Protein AF-A0A1F6BX04-F1 (afdb_monomer)

Foldseek 3Di:
DVVVVVVVVCVVCVVVVVVPDDDDPDDPPPPQVPQPQQPDDPDPLSVVLSVLVVVLVVLVVVLVVQLVVLVCQLVPDPDPVSVVVSVVSNVVSVVSVCVSVVVLVVLCVVPVCVNSVVVVPVPPPPCPPPPVPLCVVVAEAFDKDFLVNQLVVCPPPPNDDDDSVVSSVSCPVSNQVSHVVRPFDGKDKDFAPVSDDPNDGRIMIGGHD

Structure (mmCIF, N/CA/C/O backbone):
data_AF-A0A1F6BX04-F1
#
_entry.id   AF-A0A1F6BX04-F1
#
loop_
_atom_site.group_PDB
_atom_site.id
_atom_site.type_symbol
_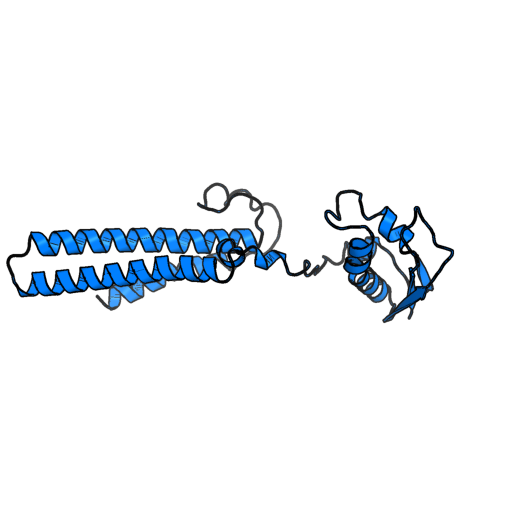atom_site.label_atom_id
_atom_site.label_alt_id
_atom_site.label_comp_id
_atom_site.label_asym_id
_atom_site.label_entity_id
_atom_site.label_seq_id
_atom_site.pdbx_PDB_ins_code
_atom_site.Cartn_x
_atom_site.Cartn_y
_atom_site.Cartn_z
_atom_site.occupancy
_atom_site.B_iso_or_equiv
_atom_site.auth_seq_id
_atom_site.auth_comp_id
_atom_site.auth_asym_id
_atom_site.auth_atom_id
_atom_site.pdbx_PDB_model_num
ATOM 1 N N . MET A 1 1 ? -12.965 16.821 22.901 1.00 54.06 1 MET A N 1
ATOM 2 C CA . MET A 1 1 ? -12.635 15.658 22.038 1.00 54.06 1 MET A CA 1
ATOM 3 C C . MET A 1 1 ? -12.008 16.062 20.701 1.00 54.06 1 MET A C 1
ATOM 5 O O . MET A 1 1 ? -10.900 15.622 20.439 1.00 54.06 1 MET A O 1
ATOM 9 N N . LYS A 1 2 ? -12.611 16.964 19.908 1.00 47.72 2 LYS A N 1
ATOM 10 C CA . LYS A 1 2 ? -12.071 17.416 18.600 1.00 47.72 2 LYS A CA 1
ATOM 11 C C . LYS A 1 2 ? -10.638 17.997 18.643 1.00 47.72 2 LYS A C 1
ATOM 13 O O . LYS A 1 2 ? -9.845 17.726 17.751 1.00 47.72 2 LYS A O 1
ATOM 18 N N . ARG A 1 3 ? -10.282 18.730 19.711 1.00 56.94 3 ARG A N 1
ATOM 19 C CA . ARG A 1 3 ? -8.934 19.314 19.914 1.00 56.94 3 ARG A CA 1
ATOM 20 C C . ARG A 1 3 ? -7.832 18.275 20.181 1.00 56.94 3 ARG A C 1
ATOM 22 O O . ARG A 1 3 ? -6.720 18.452 19.710 1.00 56.94 3 ARG A O 1
ATOM 29 N N . TYR A 1 4 ? -8.146 17.180 20.876 1.00 64.62 4 TYR A N 1
ATOM 30 C CA . TYR A 1 4 ? -7.177 16.109 21.152 1.00 64.62 4 TYR A CA 1
ATOM 31 C C . TYR A 1 4 ? -6.977 15.181 19.950 1.00 64.62 4 TYR A C 1
ATOM 33 O O . TYR A 1 4 ? -5.897 14.633 19.784 1.00 64.62 4 TYR A O 1
ATOM 41 N N . ILE A 1 5 ? -7.991 15.048 19.087 1.00 69.12 5 ILE A N 1
ATOM 42 C CA . ILE A 1 5 ? -7.879 14.303 17.824 1.00 69.12 5 ILE A CA 1
ATOM 43 C C . ILE A 1 5 ? -6.932 15.031 16.865 1.00 69.12 5 ILE A C 1
ATOM 45 O O . ILE A 1 5 ? -6.047 14.398 16.308 1.00 69.12 5 ILE A O 1
ATOM 49 N N . LEU A 1 6 ? -7.049 16.359 16.735 1.00 64.69 6 LEU A N 1
ATOM 50 C CA . LEU A 1 6 ? -6.109 17.150 15.930 1.00 64.69 6 LEU A CA 1
ATOM 51 C C . LEU A 1 6 ? -4.673 17.066 16.469 1.00 64.69 6 LEU A C 1
ATOM 53 O O . LEU A 1 6 ? -3.749 16.888 15.686 1.00 64.69 6 LEU A O 1
ATOM 57 N N . LEU A 1 7 ? -4.482 17.114 17.791 1.00 73.38 7 LEU A N 1
ATOM 58 C CA . LEU A 1 7 ? -3.154 16.962 18.400 1.00 73.38 7 LEU A CA 1
ATOM 59 C C . LEU A 1 7 ? -2.568 15.553 18.222 1.00 73.38 7 LEU A C 1
ATOM 61 O O . LEU A 1 7 ? -1.385 15.429 17.924 1.00 73.38 7 LEU A O 1
ATOM 65 N N . ALA A 1 8 ? -3.381 14.501 18.348 1.00 73.56 8 ALA A N 1
ATOM 66 C CA . ALA A 1 8 ? -2.939 13.127 18.113 1.00 73.56 8 ALA A CA 1
ATOM 67 C C . ALA A 1 8 ? -2.562 12.887 16.643 1.00 73.56 8 ALA A C 1
ATOM 69 O O . ALA A 1 8 ? -1.577 12.211 16.367 1.00 73.56 8 ALA A O 1
ATOM 70 N N . VAL A 1 9 ? -3.303 13.485 15.705 1.00 74.25 9 VAL A N 1
ATOM 71 C CA . VAL A 1 9 ? -3.003 13.421 14.268 1.00 74.25 9 VAL A CA 1
ATOM 72 C C . VAL A 1 9 ? -1.714 14.183 13.946 1.00 74.25 9 VAL A C 1
ATOM 74 O O . VAL A 1 9 ? -0.865 13.652 13.244 1.00 74.25 9 VAL A O 1
ATOM 77 N N . VAL A 1 10 ? -1.497 15.371 14.520 1.00 74.62 10 VAL A N 1
ATOM 78 C CA . VAL A 1 10 ? -0.252 16.141 14.328 1.00 74.62 10 VAL A CA 1
ATOM 79 C C . VAL A 1 10 ? 0.967 15.411 14.903 1.00 74.62 10 VAL A C 1
ATOM 81 O O . VAL A 1 10 ? 2.006 15.364 14.252 1.00 74.62 10 VAL A O 1
ATOM 84 N N . ILE A 1 11 ? 0.841 14.781 16.075 1.00 78.88 11 ILE A N 1
ATOM 85 C CA . ILE A 1 11 ? 1.915 13.977 16.684 1.00 78.88 11 ILE A CA 1
ATOM 86 C C . ILE A 1 11 ? 2.222 12.719 15.858 1.00 78.88 11 ILE A C 1
ATOM 88 O O . ILE A 1 11 ? 3.384 12.343 15.744 1.00 78.88 11 ILE A O 1
ATOM 92 N N . LEU A 1 12 ? 1.209 12.101 15.243 1.00 71.31 12 LEU A N 1
ATOM 93 C CA . LEU A 1 12 ? 1.375 10.924 14.384 1.00 71.31 12 LEU A CA 1
ATOM 94 C C . LEU A 1 12 ? 1.983 11.267 13.008 1.00 71.31 12 LEU A C 1
ATOM 96 O O . LEU A 1 12 ? 2.662 10.434 12.418 1.00 71.31 12 LEU A O 1
ATOM 100 N N . ILE A 1 13 ? 1.775 12.492 12.510 1.00 73.25 13 ILE A N 1
ATOM 101 C CA . ILE A 1 13 ? 2.340 12.980 11.236 1.00 73.25 13 ILE A CA 1
ATOM 102 C C . ILE A 1 13 ? 3.763 13.538 11.419 1.00 73.25 13 ILE A C 1
ATOM 104 O O . ILE A 1 13 ? 4.572 13.484 10.496 1.00 73.25 13 ILE A O 1
ATOM 108 N N . CYS A 1 14 ? 4.102 14.029 12.615 1.00 61.81 14 CYS A N 1
ATOM 109 C CA . CYS A 1 14 ? 5.416 14.593 12.937 1.00 61.81 14 CYS A CA 1
ATOM 110 C C . CYS A 1 14 ? 6.622 13.685 12.585 1.00 61.81 14 CYS A C 1
ATOM 112 O O . CYS A 1 14 ? 7.563 14.188 11.969 1.00 61.81 14 CYS A O 1
ATOM 114 N N . PRO A 1 15 ? 6.623 12.364 12.872 1.00 68.50 15 PRO A N 1
ATOM 115 C CA . PRO A 1 15 ? 7.757 11.511 12.509 1.00 68.50 15 PRO A CA 1
ATOM 116 C C . PRO A 1 15 ? 7.942 11.351 10.992 1.00 68.50 15 PRO A C 1
ATOM 118 O O . PRO A 1 15 ? 9.064 11.135 10.545 1.00 68.50 15 PRO A O 1
ATOM 121 N N . VAL A 1 16 ? 6.888 11.516 10.183 1.00 65.69 16 VAL A N 1
ATOM 122 C CA . VAL A 1 16 ? 6.971 11.377 8.716 1.00 65.69 16 VAL A CA 1
ATOM 123 C C . VAL A 1 16 ? 7.787 12.512 8.092 1.00 65.69 16 VAL A C 1
ATOM 125 O O . VAL A 1 16 ? 8.533 12.290 7.146 1.00 65.69 16 VAL A O 1
ATOM 128 N N . VAL A 1 17 ? 7.690 13.724 8.644 1.00 59.53 17 VAL A N 1
ATOM 129 C CA . VAL A 1 17 ? 8.416 14.898 8.129 1.00 59.53 17 VAL A CA 1
ATOM 130 C C . VAL A 1 17 ? 9.898 14.848 8.510 1.00 59.53 17 VAL A C 1
ATOM 132 O O . VAL A 1 17 ? 10.749 15.289 7.745 1.00 59.53 17 VAL A O 1
ATOM 135 N N . VAL A 1 18 ? 10.215 14.278 9.677 1.00 62.47 18 VAL A N 1
ATOM 136 C CA . VAL A 1 18 ? 11.596 14.158 10.173 1.00 62.47 18 VAL A CA 1
ATOM 137 C C . VAL A 1 18 ? 12.384 13.087 9.410 1.00 62.47 18 VAL A C 1
ATOM 139 O O . VAL A 1 18 ? 13.572 13.269 9.170 1.00 62.47 18 VAL A O 1
ATOM 142 N N . LEU A 1 19 ? 11.732 12.003 8.978 1.00 55.22 19 LEU A N 1
ATOM 143 C CA . LEU A 1 19 ? 12.379 10.907 8.242 1.00 55.22 19 LEU A CA 1
ATOM 144 C C . LEU A 1 19 ? 12.582 11.192 6.740 1.00 55.22 19 LEU A C 1
ATOM 146 O O . LEU A 1 19 ? 13.229 10.403 6.060 1.00 55.22 19 LEU A O 1
ATOM 150 N N . ALA A 1 20 ? 12.063 12.308 6.214 1.00 48.25 20 ALA A N 1
ATOM 151 C CA . ALA A 1 20 ? 12.168 12.667 4.796 1.00 48.25 20 ALA A CA 1
ATOM 152 C C . ALA A 1 20 ? 13.503 13.337 4.403 1.00 48.25 20 ALA A C 1
ATOM 154 O O . ALA A 1 20 ? 13.652 13.766 3.261 1.00 48.25 20 ALA A O 1
ATOM 155 N N . GLN A 1 21 ? 14.472 13.441 5.319 1.00 47.62 21 GLN A N 1
ATOM 156 C CA . GLN A 1 21 ? 15.811 13.952 5.017 1.00 47.62 21 GLN A CA 1
ATOM 157 C C . GLN A 1 21 ? 16.843 12.832 5.146 1.00 47.62 21 GLN A C 1
ATOM 159 O O . GLN A 1 21 ? 17.342 12.557 6.234 1.00 47.62 21 GLN A O 1
ATOM 164 N N . ALA A 1 22 ? 17.163 12.196 4.021 1.00 46.88 22 ALA A N 1
ATOM 165 C CA . ALA A 1 22 ? 18.321 11.324 3.890 1.00 46.88 22 ALA A CA 1
ATOM 166 C C . ALA A 1 22 ? 19.132 11.785 2.674 1.00 46.88 22 ALA A C 1
ATOM 168 O O . ALA A 1 22 ? 18.766 11.511 1.533 1.00 46.88 22 ALA A O 1
ATOM 169 N N . ASN A 1 23 ? 20.215 12.511 2.955 1.00 50.00 23 ASN A N 1
ATOM 170 C CA . ASN A 1 23 ? 21.309 12.751 2.024 1.00 50.00 23 ASN A CA 1
ATOM 171 C C . ASN A 1 23 ? 22.447 11.805 2.430 1.00 50.00 23 ASN A C 1
ATOM 173 O O . ASN A 1 23 ? 22.756 11.695 3.615 1.00 50.00 23 ASN A O 1
ATOM 177 N N . ASP A 1 24 ? 23.051 11.183 1.427 1.00 40.59 24 ASP A N 1
ATOM 178 C CA . ASP A 1 24 ? 24.251 10.347 1.447 1.00 40.59 24 ASP A CA 1
ATOM 179 C C . ASP A 1 24 ? 24.194 8.935 2.051 1.00 40.59 24 ASP A C 1
ATOM 181 O O . ASP A 1 24 ? 24.194 8.680 3.257 1.00 40.59 24 ASP A O 1
ATOM 185 N N . SER A 1 25 ? 24.289 7.994 1.111 1.00 53.56 25 SER A N 1
ATOM 186 C CA . SER A 1 25 ? 24.689 6.603 1.254 1.00 53.56 25 SER A CA 1
ATOM 187 C C . SER A 1 25 ? 26.101 6.477 1.827 1.00 53.56 25 SER A C 1
ATOM 189 O O . SER A 1 25 ? 27.034 6.183 1.098 1.00 53.56 25 SER A O 1
ATOM 191 N N . THR A 1 26 ? 26.294 6.609 3.136 1.00 42.97 26 THR A N 1
ATOM 192 C CA . THR A 1 26 ? 27.371 5.868 3.813 1.00 42.97 26 THR A CA 1
ATOM 193 C C . THR A 1 26 ? 26.958 5.524 5.244 1.00 42.97 26 THR A C 1
ATOM 195 O O . THR A 1 26 ? 26.820 6.369 6.120 1.00 42.97 26 THR A O 1
ATOM 198 N N . THR A 1 27 ? 26.787 4.226 5.504 1.00 45.34 27 THR A N 1
ATOM 199 C CA . THR A 1 27 ? 26.740 3.626 6.852 1.00 45.34 27 THR A CA 1
ATOM 200 C C . THR A 1 27 ? 25.592 4.049 7.786 1.00 45.34 27 THR A C 1
ATOM 202 O O . THR A 1 27 ? 25.807 4.392 8.943 1.00 45.34 27 THR A O 1
ATOM 205 N N . VAL A 1 28 ? 24.338 3.885 7.354 1.00 46.66 28 VAL A N 1
ATOM 206 C CA . VAL A 1 28 ? 23.165 3.897 8.258 1.00 46.66 28 VAL A CA 1
ATOM 207 C C . VAL A 1 28 ? 22.765 2.457 8.613 1.00 46.66 28 VAL A C 1
ATOM 209 O O . VAL A 1 28 ? 21.671 2.003 8.305 1.00 46.66 28 VAL A O 1
ATOM 212 N N . LYS A 1 29 ? 23.672 1.682 9.223 1.00 48.88 29 LYS A N 1
ATOM 213 C CA . LYS A 1 29 ? 23.319 0.369 9.816 1.00 48.88 29 LYS A CA 1
ATOM 214 C C . LYS A 1 29 ? 23.024 0.442 11.317 1.00 48.88 29 LYS A C 1
ATOM 216 O O . LYS A 1 29 ? 22.599 -0.539 11.905 1.00 48.88 29 LYS A O 1
ATOM 221 N N . THR A 1 30 ? 23.213 1.600 11.944 1.00 46.44 30 THR A N 1
ATOM 222 C CA . THR A 1 30 ? 23.103 1.761 13.404 1.00 46.44 30 THR A CA 1
ATOM 223 C C . THR A 1 30 ? 21.708 2.151 13.892 1.00 46.44 30 THR A C 1
ATOM 225 O O . THR A 1 30 ? 21.405 1.950 15.063 1.00 46.44 30 THR A O 1
ATOM 228 N N . PHE A 1 31 ? 20.831 2.665 13.023 1.00 53.09 31 PHE A N 1
ATOM 229 C CA . PHE A 1 31 ? 19.455 3.027 13.401 1.00 53.09 31 PHE A CA 1
ATOM 230 C C . PHE A 1 31 ? 18.400 1.995 12.978 1.00 53.09 31 PHE A C 1
ATOM 232 O O . PHE A 1 31 ? 17.249 2.106 13.391 1.00 53.09 31 PHE A O 1
ATOM 239 N N . THR A 1 32 ? 18.768 0.993 12.174 1.00 53.28 32 THR A N 1
ATOM 240 C CA . THR A 1 32 ? 17.831 -0.010 11.644 1.00 53.28 32 THR A CA 1
ATOM 241 C C . THR A 1 32 ? 17.644 -1.208 12.570 1.00 53.28 32 THR A C 1
ATOM 243 O O . THR A 1 32 ? 16.570 -1.794 12.562 1.00 53.28 32 THR A O 1
ATOM 246 N N . GLU A 1 33 ? 18.612 -1.526 13.437 1.00 55.06 33 GLU A N 1
ATOM 247 C CA . GLU A 1 33 ? 18.547 -2.704 14.326 1.00 55.06 33 GLU A CA 1
ATOM 248 C C . GLU A 1 33 ? 17.423 -2.662 15.379 1.00 55.06 33 GLU A C 1
ATOM 250 O O . GLU A 1 33 ? 17.175 -3.660 16.048 1.00 55.06 33 GLU A O 1
ATOM 255 N N . ASN A 1 34 ? 16.719 -1.536 15.541 1.00 58.69 34 ASN A N 1
ATOM 256 C CA . ASN A 1 34 ? 15.657 -1.393 16.543 1.00 58.69 34 ASN A CA 1
ATOM 257 C C . ASN A 1 34 ? 14.311 -0.912 15.982 1.00 58.69 34 ASN A C 1
ATOM 259 O O . ASN A 1 34 ? 13.405 -0.607 16.762 1.00 58.69 34 ASN A O 1
ATOM 263 N N . ILE A 1 35 ? 14.146 -0.829 14.657 1.00 68.00 35 ILE A N 1
ATOM 264 C CA . ILE A 1 35 ? 12.849 -0.474 14.071 1.00 68.00 35 ILE A CA 1
ATOM 265 C C . ILE A 1 35 ? 12.079 -1.771 13.796 1.00 68.00 35 ILE A C 1
ATOM 267 O O . ILE A 1 35 ? 12.509 -2.569 12.963 1.00 68.00 35 ILE A O 1
ATOM 271 N N . PRO A 1 36 ? 10.935 -2.007 14.465 1.00 68.12 36 PRO A N 1
ATOM 272 C CA . PRO A 1 36 ? 10.148 -3.204 14.216 1.00 68.12 36 PRO A CA 1
ATOM 273 C C . PRO A 1 36 ? 9.715 -3.247 12.746 1.00 68.12 36 PRO A C 1
ATOM 275 O O . PRO A 1 36 ? 9.291 -2.230 12.194 1.00 68.12 36 PRO A O 1
ATOM 278 N N . PHE A 1 37 ? 9.776 -4.439 12.147 1.00 67.75 37 PHE A N 1
ATOM 279 C CA . PHE A 1 37 ? 9.439 -4.724 10.743 1.00 67.75 37 PHE A CA 1
ATOM 280 C C . PHE A 1 37 ? 10.454 -4.255 9.686 1.00 67.75 37 PHE A C 1
ATOM 282 O O . PHE A 1 37 ? 10.142 -4.364 8.500 1.00 67.75 37 PHE A O 1
ATOM 289 N N . LEU A 1 38 ? 11.641 -3.779 10.080 1.00 69.62 38 LEU A N 1
ATOM 290 C CA . LEU A 1 38 ? 12.691 -3.335 9.161 1.00 69.62 38 LEU A CA 1
ATOM 291 C C . LEU A 1 38 ? 13.967 -4.178 9.332 1.00 69.62 38 LEU A C 1
ATOM 293 O O . LEU A 1 38 ? 14.918 -3.759 9.983 1.00 69.62 38 LEU A O 1
ATOM 297 N N . ASP A 1 39 ? 13.988 -5.360 8.715 1.00 60.12 39 ASP A N 1
ATOM 298 C CA . ASP A 1 39 ? 15.147 -6.258 8.726 1.00 60.12 39 ASP A CA 1
ATOM 299 C C . ASP A 1 39 ? 15.882 -6.176 7.374 1.00 60.12 39 ASP A C 1
ATOM 301 O O . ASP A 1 39 ? 15.337 -6.575 6.345 1.00 60.12 39 ASP A O 1
ATOM 305 N N . GLY A 1 40 ? 17.121 -5.665 7.351 1.00 60.53 40 GLY A N 1
ATOM 306 C CA . GLY A 1 40 ? 18.001 -5.733 6.170 1.00 60.53 40 GLY A CA 1
ATOM 307 C C . GLY A 1 40 ? 18.424 -4.394 5.550 1.00 60.53 40 GLY A C 1
ATOM 308 O O . GLY A 1 40 ? 18.593 -3.390 6.242 1.00 60.53 40 GLY A O 1
ATOM 309 N N . GLU A 1 41 ? 18.707 -4.410 4.242 1.00 52.59 41 GLU A N 1
ATOM 310 C CA . GLU A 1 41 ? 19.143 -3.234 3.476 1.00 52.59 41 GLU A CA 1
ATOM 311 C C . GLU A 1 41 ? 18.035 -2.179 3.362 1.00 52.59 41 GLU A C 1
ATOM 313 O O . GLU A 1 41 ? 16.863 -2.505 3.162 1.00 52.59 41 GLU A O 1
ATOM 318 N N . LEU A 1 42 ? 18.432 -0.901 3.443 1.00 60.94 42 LEU A N 1
ATOM 319 C CA . LEU A 1 42 ? 17.587 0.287 3.276 1.00 60.94 42 LEU A CA 1
ATOM 320 C C . LEU A 1 42 ? 17.126 0.437 1.817 1.00 60.94 42 LEU A C 1
ATOM 322 O O . LEU A 1 42 ? 17.464 1.392 1.123 1.00 60.94 42 LEU A O 1
ATOM 326 N N . THR A 1 43 ? 16.359 -0.531 1.334 1.00 64.38 43 THR A N 1
ATOM 327 C CA . THR A 1 43 ? 15.662 -0.432 0.057 1.00 64.38 43 THR A CA 1
ATOM 328 C C . THR A 1 43 ? 14.381 0.373 0.253 1.00 64.38 43 THR A C 1
ATOM 330 O O . THR A 1 43 ? 13.717 0.290 1.292 1.00 64.38 43 THR A O 1
ATOM 333 N N . THR A 1 44 ? 13.994 1.141 -0.765 1.00 69.50 44 THR A N 1
ATOM 334 C CA . THR A 1 44 ? 12.715 1.870 -0.784 1.00 69.50 44 THR A CA 1
ATOM 335 C C . THR A 1 44 ? 11.533 0.931 -0.535 1.00 69.50 44 THR A C 1
ATOM 337 O O . THR A 1 44 ? 10.583 1.303 0.149 1.00 69.50 44 THR A O 1
ATOM 340 N N . GLN A 1 45 ? 11.624 -0.316 -1.006 1.00 71.62 45 GLN A N 1
ATOM 341 C CA . GLN A 1 45 ? 10.648 -1.361 -0.721 1.00 71.62 45 GLN A CA 1
ATOM 342 C C . GLN A 1 45 ? 10.584 -1.705 0.772 1.00 71.62 45 GLN A C 1
ATOM 344 O O . GLN A 1 45 ? 9.500 -1.651 1.349 1.00 71.62 45 GLN A O 1
ATOM 349 N N . GLY A 1 46 ? 11.718 -2.040 1.398 1.00 71.38 46 GLY A N 1
ATOM 350 C CA . GLY A 1 46 ? 11.755 -2.446 2.806 1.00 71.38 46 GLY A CA 1
ATOM 351 C C . GLY A 1 46 ? 11.228 -1.357 3.740 1.00 71.38 46 GLY A C 1
ATOM 352 O O . GLY A 1 46 ? 10.466 -1.640 4.664 1.00 71.38 46 GLY A O 1
ATOM 353 N N . PHE A 1 47 ? 11.539 -0.093 3.444 1.00 74.50 47 PHE A N 1
ATOM 354 C CA . PHE A 1 47 ? 11.013 1.044 4.196 1.00 74.50 47 PHE A CA 1
ATOM 355 C C . PHE A 1 47 ? 9.484 1.174 4.084 1.00 74.50 47 PHE A C 1
ATOM 357 O O . PHE A 1 47 ? 8.792 1.300 5.097 1.00 74.50 47 PHE A O 1
ATOM 364 N N . VAL A 1 48 ? 8.936 1.107 2.865 1.00 78.38 48 VAL A N 1
ATOM 365 C CA . VAL A 1 48 ? 7.483 1.208 2.639 1.00 78.38 48 VAL A CA 1
ATOM 366 C C . VAL A 1 48 ? 6.747 0.001 3.235 1.00 78.38 48 VAL A C 1
ATOM 368 O O . VAL A 1 48 ? 5.665 0.158 3.804 1.00 78.38 48 VAL A O 1
ATOM 371 N N . GLU A 1 49 ? 7.347 -1.190 3.176 1.00 78.88 49 GLU A N 1
ATOM 372 C CA . GLU A 1 49 ? 6.799 -2.412 3.770 1.00 78.88 49 GLU A CA 1
ATOM 373 C C . GLU A 1 49 ? 6.701 -2.301 5.293 1.00 78.88 49 GLU A C 1
ATOM 375 O O . GLU A 1 49 ? 5.649 -2.577 5.882 1.00 78.88 49 GLU A O 1
ATOM 380 N N . ALA A 1 50 ? 7.785 -1.853 5.928 1.00 79.00 50 ALA A N 1
ATOM 381 C CA . ALA A 1 50 ? 7.846 -1.647 7.366 1.00 79.00 50 ALA A CA 1
ATOM 382 C C . ALA A 1 50 ? 6.821 -0.599 7.817 1.00 79.00 50 ALA A C 1
ATOM 384 O O . ALA A 1 50 ? 6.070 -0.845 8.761 1.00 79.00 50 ALA A O 1
ATOM 385 N N . MET A 1 51 ? 6.714 0.533 7.108 1.00 80.75 51 MET A N 1
ATOM 386 C CA . MET A 1 51 ? 5.720 1.567 7.419 1.00 80.75 51 MET A CA 1
ATOM 387 C C . MET A 1 51 ? 4.281 1.056 7.300 1.00 80.75 51 MET A C 1
ATOM 389 O O . MET A 1 51 ? 3.457 1.348 8.169 1.00 80.75 51 MET A O 1
ATOM 393 N N . TYR A 1 52 ? 3.971 0.274 6.262 1.00 83.31 52 TYR A N 1
ATOM 394 C CA . TYR A 1 52 ? 2.643 -0.315 6.081 1.00 83.31 52 TYR A CA 1
ATOM 395 C C . TYR A 1 52 ? 2.281 -1.270 7.230 1.00 83.31 52 TYR A C 1
ATOM 397 O O . TYR A 1 52 ? 1.215 -1.138 7.841 1.00 83.31 52 TYR A O 1
ATOM 405 N N . LYS A 1 53 ? 3.189 -2.190 7.585 1.00 82.81 53 LYS A N 1
ATOM 406 C CA . LYS A 1 53 ? 2.989 -3.138 8.695 1.00 82.81 53 LYS A CA 1
ATOM 407 C C . LYS A 1 53 ? 2.868 -2.423 10.041 1.00 82.81 53 LYS A C 1
ATOM 409 O O . LYS A 1 53 ? 1.975 -2.739 10.829 1.00 82.81 53 LYS A O 1
ATOM 414 N N . LEU A 1 54 ? 3.710 -1.421 10.283 1.00 85.56 54 LEU A N 1
ATOM 415 C CA . LEU A 1 54 ? 3.706 -0.628 11.508 1.00 85.56 54 LEU A CA 1
ATOM 416 C C . LEU A 1 54 ? 2.403 0.169 11.661 1.00 85.56 54 LEU A C 1
ATOM 418 O O . LEU A 1 54 ? 1.818 0.183 12.745 1.00 85.56 54 LEU A O 1
ATOM 422 N N . ALA A 1 55 ? 1.897 0.776 10.583 1.00 86.12 55 ALA A N 1
ATOM 423 C CA . ALA A 1 55 ? 0.636 1.515 10.607 1.00 86.12 55 ALA A CA 1
ATOM 424 C C . ALA A 1 55 ? -0.553 0.616 10.988 1.00 86.12 55 ALA A C 1
ATOM 426 O O . ALA A 1 55 ? -1.368 0.992 11.835 1.00 86.12 55 ALA A O 1
ATOM 427 N N . ILE A 1 56 ? -0.630 -0.589 10.416 1.00 88.19 56 ILE A N 1
ATOM 428 C CA . ILE A 1 56 ? -1.690 -1.558 10.733 1.00 88.19 56 ILE A CA 1
ATOM 429 C C . ILE A 1 56 ? -1.563 -2.058 12.175 1.00 88.19 56 ILE A C 1
ATOM 431 O O . ILE A 1 56 ? -2.567 -2.129 12.890 1.00 88.19 56 ILE A O 1
ATOM 435 N N . ALA A 1 57 ? -0.342 -2.353 12.629 1.00 87.62 57 ALA A N 1
ATOM 436 C CA . ALA A 1 57 ? -0.086 -2.781 14.000 1.00 87.62 57 ALA A CA 1
ATOM 437 C C . ALA A 1 57 ? -0.561 -1.725 15.011 1.00 87.62 57 ALA A C 1
ATOM 439 O O . ALA A 1 57 ? -1.365 -2.034 15.894 1.00 87.62 57 ALA A O 1
ATOM 440 N N . LEU A 1 58 ? -0.161 -0.461 14.839 1.00 89.06 58 LEU A N 1
ATOM 441 C CA . LEU A 1 58 ? -0.590 0.633 15.715 1.00 89.06 58 LEU A CA 1
ATOM 442 C C . LEU A 1 58 ? -2.106 0.860 15.665 1.00 89.06 58 LEU A C 1
ATOM 444 O O . LEU A 1 58 ? -2.739 1.013 16.713 1.00 89.06 58 LEU A O 1
ATOM 448 N N . ALA A 1 59 ? -2.706 0.839 14.472 1.00 88.31 59 ALA A N 1
ATOM 449 C CA . ALA A 1 59 ? -4.148 1.001 14.316 1.00 88.31 59 ALA A CA 1
ATOM 450 C C . ALA A 1 59 ? -4.926 -0.096 15.063 1.00 88.31 59 ALA A C 1
ATOM 452 O O . ALA A 1 59 ? -5.897 0.205 15.762 1.00 88.31 59 ALA A O 1
ATOM 453 N N . SER A 1 60 ? -4.473 -1.351 14.981 1.00 89.25 60 SER A N 1
ATOM 454 C CA . SER A 1 60 ? -5.124 -2.482 15.650 1.00 89.25 60 SER A CA 1
ATOM 455 C C . SER A 1 60 ? -5.118 -2.348 17.179 1.00 89.25 60 SER A C 1
ATOM 457 O O . SER A 1 60 ? -6.156 -2.530 17.818 1.00 89.25 60 SER A O 1
ATOM 459 N N . ILE A 1 61 ? -3.994 -1.927 17.770 1.00 91.25 61 ILE A N 1
ATOM 460 C CA . ILE A 1 61 ? -3.859 -1.740 19.223 1.00 91.25 61 ILE A CA 1
ATOM 461 C C . ILE A 1 61 ? -4.822 -0.653 19.716 1.00 91.25 61 ILE A C 1
ATOM 463 O O . ILE A 1 61 ? -5.526 -0.839 20.712 1.00 91.25 61 ILE A O 1
ATOM 467 N N . ILE A 1 62 ? -4.908 0.469 18.995 1.00 90.50 62 ILE A N 1
ATOM 468 C CA . ILE A 1 62 ? -5.805 1.578 19.350 1.00 90.50 62 ILE A CA 1
ATOM 469 C C . ILE A 1 62 ? -7.269 1.122 19.331 1.00 90.50 62 ILE A C 1
ATOM 471 O O . ILE A 1 62 ? -8.036 1.472 20.234 1.00 90.50 62 ILE A O 1
ATOM 475 N N . VAL A 1 63 ? -7.663 0.324 18.334 1.00 92.44 63 VAL A N 1
ATOM 476 C CA . VAL A 1 63 ? -9.025 -0.220 18.230 1.00 92.44 63 VAL A CA 1
ATOM 477 C C . VAL A 1 63 ? -9.352 -1.118 19.424 1.00 92.44 63 VAL A C 1
ATOM 479 O O . VAL A 1 63 ? -10.417 -0.959 20.023 1.00 92.44 63 VAL A O 1
ATOM 482 N N . VAL A 1 64 ? -8.435 -2.003 19.824 1.00 91.44 64 VAL A N 1
ATOM 483 C CA . VAL A 1 64 ? -8.636 -2.900 20.974 1.00 91.44 64 VAL A CA 1
ATOM 484 C C . VAL A 1 64 ? -8.832 -2.110 22.270 1.00 91.44 64 VAL A C 1
ATOM 486 O O . VAL A 1 64 ? -9.775 -2.381 23.014 1.00 91.44 64 VAL A O 1
ATOM 489 N N . ILE A 1 65 ? -8.016 -1.080 22.516 1.00 92.50 65 ILE A N 1
ATOM 490 C CA . ILE A 1 65 ? -8.146 -0.226 23.710 1.00 92.50 65 ILE A CA 1
ATOM 491 C C . ILE A 1 65 ? -9.511 0.474 23.734 1.00 92.50 65 ILE A C 1
ATOM 493 O O . ILE A 1 65 ? -10.192 0.493 24.763 1.00 92.50 65 ILE A O 1
ATOM 497 N N . ARG A 1 66 ? -9.950 1.025 22.595 1.00 90.19 66 ARG A N 1
ATOM 498 C CA . ARG A 1 66 ? -11.268 1.670 22.477 1.00 90.19 66 ARG A CA 1
ATOM 499 C C . ARG A 1 66 ? -12.404 0.694 22.759 1.00 90.19 66 ARG A C 1
ATOM 501 O O . ARG A 1 66 ? -13.358 1.062 23.444 1.00 90.19 66 ARG A O 1
ATOM 508 N N . LEU A 1 67 ? -12.277 -0.540 22.282 1.00 92.38 67 LEU A N 1
ATOM 509 C CA . LEU A 1 67 ? -13.261 -1.593 22.498 1.00 92.38 67 LEU A CA 1
ATOM 510 C C . LEU A 1 67 ? -13.331 -2.000 23.978 1.00 92.38 67 LEU A C 1
ATOM 512 O O . LEU A 1 67 ? -14.429 -2.112 24.519 1.00 92.38 67 LEU A O 1
ATOM 516 N N . MET A 1 68 ? -12.188 -2.117 24.665 1.00 93.00 68 MET A N 1
ATOM 517 C CA . MET A 1 68 ? -12.142 -2.382 26.111 1.00 93.00 68 MET A CA 1
ATOM 518 C C . MET A 1 68 ? -12.815 -1.270 26.926 1.00 93.00 68 MET A C 1
ATOM 520 O O . MET A 1 68 ? -13.658 -1.554 27.777 1.00 93.00 68 MET A O 1
ATOM 524 N N . MET A 1 69 ? -12.4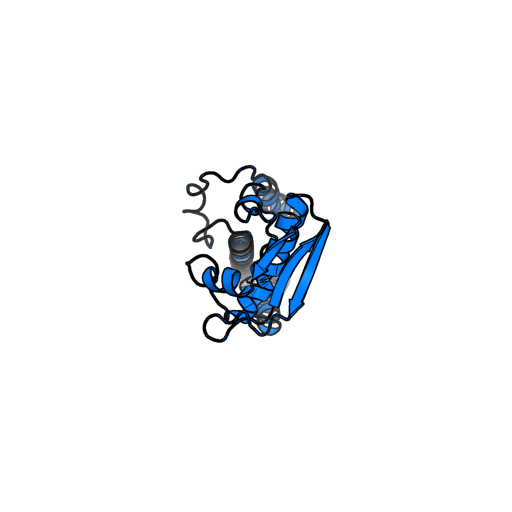98 -0.000 26.645 1.00 89.12 69 MET A N 1
ATOM 525 C CA . MET A 1 69 ? -13.106 1.138 27.348 1.00 89.12 69 MET A CA 1
ATOM 526 C C . MET A 1 69 ? -14.623 1.205 27.128 1.00 89.12 69 MET A C 1
ATOM 528 O O . MET A 1 69 ? -15.376 1.450 28.072 1.00 89.12 69 MET A O 1
ATOM 532 N N . ALA A 1 70 ? -15.084 0.969 25.897 1.00 90.00 70 ALA A N 1
ATOM 533 C CA . ALA A 1 70 ? -16.506 0.962 25.575 1.00 90.00 70 ALA A CA 1
ATOM 534 C C . ALA A 1 70 ? -17.236 -0.232 26.217 1.00 90.00 70 ALA A C 1
ATOM 536 O O . ALA A 1 70 ? -18.333 -0.065 26.751 1.00 90.00 70 ALA A O 1
ATOM 537 N N . GLY A 1 71 ? -16.606 -1.411 26.244 1.00 88.50 71 GLY A N 1
ATOM 538 C CA . GLY A 1 71 ? -17.125 -2.600 26.923 1.00 88.50 71 GLY A CA 1
ATOM 539 C C . GLY A 1 71 ? -17.294 -2.384 28.427 1.00 88.50 71 GLY A C 1
ATOM 540 O O . GLY A 1 71 ? -18.377 -2.616 28.966 1.00 88.50 71 GLY A O 1
ATOM 541 N N . ALA A 1 72 ? -16.268 -1.841 29.091 1.00 89.62 72 ALA A N 1
ATOM 542 C CA . ALA A 1 72 ? -16.340 -1.493 30.509 1.00 89.62 72 ALA A CA 1
ATOM 543 C C . ALA A 1 72 ? -17.436 -0.446 30.779 1.00 89.62 72 ALA A C 1
ATOM 545 O O . ALA A 1 72 ? -18.248 -0.616 31.688 1.00 89.62 72 ALA A O 1
ATOM 546 N N . LYS A 1 73 ? -17.526 0.601 29.946 1.00 87.88 73 LYS A N 1
ATOM 547 C CA . LYS A 1 73 ? -18.567 1.637 30.053 1.00 87.88 73 LYS A CA 1
ATOM 548 C C . LYS A 1 73 ? -19.975 1.057 29.907 1.00 87.88 73 LYS A C 1
ATOM 550 O O . LYS A 1 73 ? -20.871 1.497 30.623 1.00 87.88 73 LYS A O 1
ATOM 555 N N . TYR A 1 74 ? -20.176 0.082 29.021 1.00 89.25 74 TYR A N 1
ATOM 556 C CA . TYR A 1 74 ? -21.473 -0.567 28.816 1.00 89.25 74 TYR A CA 1
ATOM 557 C C . TYR A 1 74 ? -21.904 -1.415 30.019 1.00 89.25 74 TYR A C 1
ATOM 559 O O . TYR A 1 74 ? -23.064 -1.347 30.425 1.00 89.25 74 TYR A O 1
ATOM 567 N N . MET A 1 75 ? -20.978 -2.190 30.594 1.00 87.88 75 MET A N 1
ATOM 568 C CA . MET A 1 75 ? -21.270 -3.068 31.733 1.00 87.88 75 MET A CA 1
ATOM 569 C C . MET A 1 75 ? -21.480 -2.293 33.036 1.00 87.88 75 MET A C 1
ATOM 571 O O . MET A 1 75 ? -22.367 -2.638 33.809 1.00 87.88 75 MET A O 1
ATOM 575 N N . LEU A 1 76 ? -20.683 -1.247 33.270 1.00 86.75 76 LEU A N 1
ATOM 576 C CA . LEU A 1 76 ? -20.664 -0.520 34.543 1.00 86.75 76 LEU A CA 1
ATOM 577 C C . LEU A 1 76 ? -21.618 0.682 34.592 1.00 86.75 76 LEU A C 1
ATOM 579 O O . LEU A 1 76 ? -21.852 1.231 35.664 1.00 86.75 76 LEU A O 1
ATOM 583 N N . SER A 1 77 ? -22.163 1.134 33.459 1.00 83.38 77 SER A N 1
ATOM 584 C CA . SER A 1 77 ? -23.092 2.270 33.460 1.00 83.38 77 SER A CA 1
ATOM 585 C C . SER A 1 77 ? -24.523 1.818 33.700 1.00 83.38 77 SER A C 1
ATOM 587 O O . SER A 1 77 ? -25.073 1.079 32.895 1.00 83.38 77 SER A O 1
ATOM 589 N N . GLU A 1 78 ? -25.184 2.360 34.719 1.00 79.06 78 GLU A N 1
ATOM 590 C CA . GLU A 1 78 ? -26.633 2.185 34.922 1.00 79.06 78 GLU A CA 1
ATOM 591 C C . GLU A 1 78 ? -27.463 3.200 34.120 1.00 79.06 78 GLU A C 1
ATOM 593 O O . GLU A 1 78 ? -28.614 2.948 33.764 1.00 79.06 78 GLU A O 1
ATOM 598 N N . VAL A 1 79 ? -26.850 4.328 33.752 1.00 82.62 79 VAL A N 1
ATOM 599 C CA . VAL A 1 79 ? -27.489 5.399 32.984 1.00 82.62 79 VAL A CA 1
ATOM 600 C C . VAL A 1 79 ? -27.719 4.954 31.537 1.00 82.62 79 VAL A C 1
ATOM 602 O O . VAL A 1 79 ? -26.768 4.689 30.796 1.00 82.62 79 VAL A O 1
ATOM 605 N N . VAL A 1 80 ? -28.984 4.946 31.101 1.00 76.38 80 VAL A N 1
ATOM 606 C CA . VAL A 1 80 ? -29.405 4.549 29.740 1.00 76.38 80 VAL A CA 1
ATOM 607 C C . VAL A 1 80 ? -28.659 5.332 28.651 1.00 76.38 80 VAL A C 1
ATOM 609 O O . VAL A 1 80 ? -28.238 4.750 27.654 1.00 76.38 80 VAL A O 1
ATOM 612 N N . SER A 1 81 ? -28.414 6.628 28.869 1.00 78.50 81 SER A N 1
ATOM 613 C CA . SER A 1 81 ? -27.636 7.474 27.949 1.00 78.50 81 SER A CA 1
ATOM 614 C C . SER A 1 81 ? -26.196 6.974 27.765 1.00 78.50 81 SER A C 1
ATOM 616 O O . SER A 1 81 ? -25.712 6.847 26.639 1.00 78.50 81 SER A O 1
ATOM 618 N N . ASN A 1 82 ? -25.524 6.589 28.854 1.00 79.56 82 ASN A N 1
ATOM 619 C CA . ASN A 1 82 ? -24.153 6.081 28.794 1.00 79.56 82 ASN A CA 1
ATOM 620 C C . ASN A 1 82 ? -24.082 4.689 28.155 1.00 79.56 82 ASN A C 1
ATOM 622 O O . ASN A 1 82 ? -23.121 4.412 27.436 1.00 79.56 82 ASN A O 1
ATOM 626 N N . LYS A 1 83 ? -25.107 3.846 28.356 1.00 81.50 83 LYS A N 1
ATOM 627 C CA . LYS A 1 83 ? -25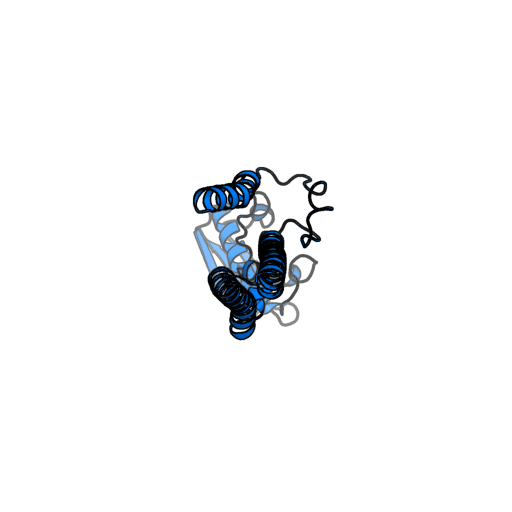.247 2.565 27.641 1.00 81.50 83 LYS A CA 1
ATOM 628 C C . LYS A 1 83 ?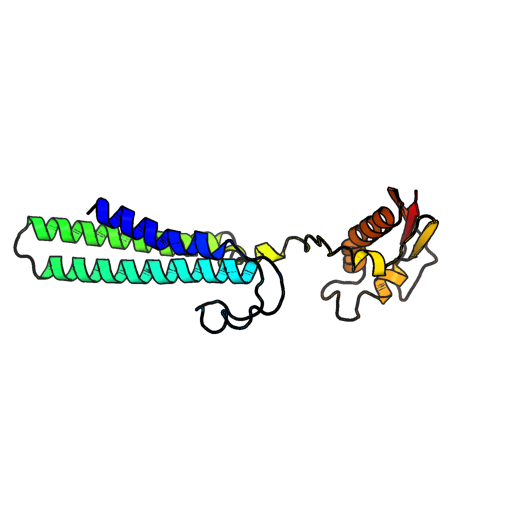 -25.443 2.772 26.138 1.00 81.50 83 LYS A C 1
ATOM 630 O O . LYS A 1 83 ? -24.832 2.059 25.345 1.00 81.50 83 LYS A O 1
ATOM 635 N N . GLY A 1 84 ? -26.260 3.754 25.748 1.00 85.94 84 GLY A N 1
ATOM 636 C CA . GLY A 1 84 ? -26.478 4.124 24.347 1.00 85.94 84 GLY A CA 1
ATOM 637 C C . GLY A 1 84 ? -25.184 4.559 23.661 1.00 85.94 84 GLY A C 1
ATOM 638 O O . GLY A 1 84 ? -24.814 3.991 22.636 1.00 85.94 84 GLY A O 1
ATOM 639 N N . GLN A 1 85 ? -24.446 5.478 24.288 1.00 85.81 85 GLN A N 1
ATOM 640 C CA . GLN A 1 85 ? -23.143 5.929 23.788 1.00 85.81 85 GLN A CA 1
ATOM 641 C C . GLN A 1 85 ? -22.120 4.790 23.714 1.00 85.81 85 GLN A C 1
ATOM 643 O O . GLN A 1 85 ? -21.425 4.659 22.717 1.00 85.81 85 GLN A O 1
ATOM 648 N N . ALA A 1 86 ? -22.048 3.926 24.731 1.00 87.06 86 ALA A N 1
ATOM 649 C CA . ALA A 1 86 ? -21.123 2.793 24.719 1.00 87.06 86 ALA A CA 1
ATOM 650 C C . ALA A 1 86 ? -21.424 1.809 23.575 1.00 87.06 86 ALA A C 1
ATOM 652 O O . ALA A 1 86 ? -20.508 1.281 22.950 1.00 87.06 86 ALA A O 1
ATOM 653 N N . LYS A 1 87 ? -22.705 1.592 23.252 1.00 87.62 87 LYS A N 1
ATOM 654 C CA . LYS A 1 87 ? -23.109 0.758 22.112 1.00 87.62 87 LYS A CA 1
ATOM 655 C C . LYS A 1 87 ? -22.704 1.383 20.776 1.00 87.62 87 LYS A C 1
ATOM 657 O O . LYS A 1 87 ? -22.313 0.663 19.859 1.00 87.62 87 LYS A O 1
ATOM 662 N N . GLU A 1 88 ? -22.793 2.703 20.663 1.00 90.06 88 GLU A N 1
ATOM 663 C CA . GLU A 1 88 ? -22.323 3.438 19.489 1.00 90.06 88 GLU A CA 1
ATOM 664 C C . GLU A 1 88 ? -20.797 3.364 19.352 1.00 90.06 88 GLU A C 1
ATOM 666 O O . GLU A 1 88 ? -20.298 3.036 18.277 1.00 90.06 88 GLU A O 1
ATOM 671 N N . ASP A 1 89 ? -20.062 3.538 20.452 1.00 88.44 89 ASP A N 1
ATOM 672 C CA . ASP A 1 89 ? -18.604 3.395 20.494 1.00 88.44 89 ASP A CA 1
ATOM 673 C C . ASP A 1 89 ? -18.154 1.981 20.078 1.00 88.44 89 ASP A C 1
ATOM 675 O O . ASP A 1 89 ? -17.226 1.837 19.280 1.00 88.44 89 ASP A O 1
ATOM 679 N N . ILE A 1 90 ? -18.845 0.933 20.549 1.00 91.69 90 ILE A N 1
ATOM 680 C CA . ILE A 1 90 ? -18.592 -0.460 20.139 1.00 91.69 90 ILE A CA 1
ATOM 681 C C . ILE A 1 90 ? -18.827 -0.628 18.636 1.00 91.69 90 ILE A C 1
ATOM 683 O O . ILE A 1 90 ? -17.972 -1.176 17.942 1.00 91.69 90 ILE A O 1
ATOM 687 N N . LYS A 1 91 ? -19.954 -0.132 18.106 1.00 92.31 91 LYS A N 1
ATOM 688 C CA . LYS A 1 91 ? -20.236 -0.199 16.663 1.00 92.31 91 LYS A CA 1
ATOM 689 C C . LYS A 1 91 ? -19.142 0.488 15.850 1.00 92.31 91 LYS A C 1
ATOM 691 O O . LYS A 1 91 ? -18.669 -0.084 14.874 1.00 92.31 91 LYS A O 1
ATOM 696 N N . ASN A 1 92 ? -18.720 1.678 16.267 1.00 91.00 92 ASN A N 1
ATOM 697 C CA . ASN A 1 92 ? -17.680 2.442 15.584 1.00 91.00 92 ASN A CA 1
ATOM 698 C C . ASN A 1 92 ? -16.327 1.713 15.613 1.00 91.00 92 ASN A C 1
ATOM 700 O O . ASN A 1 92 ? -15.636 1.670 14.597 1.00 91.00 92 ASN A O 1
ATOM 704 N N . ALA A 1 93 ? -15.972 1.081 16.736 1.00 91.19 93 ALA A N 1
ATOM 705 C CA . ALA A 1 93 ? -14.770 0.257 16.839 1.00 91.19 93 ALA A CA 1
ATOM 706 C C . ALA A 1 93 ? -14.828 -0.979 15.921 1.00 91.19 93 ALA A C 1
ATOM 708 O O . ALA A 1 93 ? -13.843 -1.274 15.244 1.00 91.19 93 ALA A O 1
ATOM 709 N N . LEU A 1 94 ? -15.978 -1.664 15.836 1.00 93.50 94 LEU A N 1
ATOM 710 C CA . LEU A 1 94 ? -16.168 -2.784 14.905 1.00 93.50 94 LEU A CA 1
ATOM 711 C C . LEU A 1 94 ? -16.058 -2.347 13.441 1.00 93.50 94 LEU A C 1
ATOM 713 O O . LEU A 1 94 ? -15.427 -3.044 12.651 1.00 93.50 94 LEU A O 1
ATOM 717 N N . PHE A 1 95 ? -16.630 -1.198 13.075 1.00 93.31 95 PHE A N 1
ATOM 718 C CA . PHE A 1 95 ? -16.469 -0.646 11.727 1.00 93.31 95 PHE A CA 1
ATOM 719 C C . PHE A 1 95 ? -15.005 -0.320 11.419 1.00 93.31 95 PHE A C 1
ATOM 721 O O . PHE A 1 95 ? -14.527 -0.650 10.339 1.00 93.31 95 PHE A O 1
ATOM 728 N N . GLY A 1 96 ? -14.271 0.265 12.371 1.00 90.56 96 GLY A N 1
ATOM 729 C CA . GLY A 1 96 ? -12.835 0.510 12.223 1.00 90.56 96 GLY A CA 1
ATOM 730 C C . GLY A 1 96 ? -12.038 -0.779 12.008 1.00 90.56 96 GLY A C 1
ATOM 731 O O . GLY A 1 96 ? -11.218 -0.852 11.095 1.00 90.56 96 GLY A O 1
ATOM 732 N N . LEU A 1 97 ? -12.326 -1.824 12.790 1.00 92.00 97 LEU A N 1
ATOM 733 C CA . LEU A 1 97 ? -11.708 -3.141 12.619 1.00 92.00 97 LEU A CA 1
ATOM 734 C C . LEU A 1 97 ? -12.019 -3.745 11.242 1.00 92.00 97 LEU A C 1
ATOM 736 O O . LEU A 1 97 ? -11.127 -4.276 10.583 1.00 92.00 97 LEU A O 1
ATOM 740 N N . LEU A 1 98 ? -13.273 -3.633 10.798 1.00 94.56 98 LEU A N 1
ATOM 741 C CA . LEU A 1 98 ? -13.719 -4.128 9.500 1.00 94.56 98 LEU A CA 1
ATOM 742 C C . LEU A 1 98 ? -13.022 -3.405 8.345 1.00 94.56 98 LEU A C 1
ATOM 744 O O . LEU A 1 98 ? -12.680 -4.048 7.359 1.00 94.56 98 LEU A O 1
ATOM 748 N N . ILE A 1 99 ? -12.750 -2.104 8.472 1.00 92.94 99 ILE A N 1
ATOM 749 C CA . ILE A 1 99 ? -11.976 -1.349 7.478 1.00 92.94 99 ILE A CA 1
ATOM 750 C C . ILE A 1 99 ? -10.525 -1.833 7.431 1.00 92.94 99 ILE A C 1
ATOM 752 O O . ILE A 1 99 ? -10.006 -2.040 6.341 1.00 92.94 99 ILE A O 1
ATOM 756 N N . ILE A 1 100 ? -9.872 -2.043 8.581 1.00 91.00 100 ILE A N 1
ATOM 757 C CA . ILE A 1 100 ? -8.479 -2.522 8.623 1.00 91.00 100 ILE A CA 1
ATOM 758 C C . ILE A 1 100 ? -8.375 -3.909 7.975 1.00 91.00 100 ILE A C 1
ATOM 760 O O . ILE A 1 100 ? -7.555 -4.119 7.082 1.00 91.00 100 ILE A O 1
ATOM 764 N N . LEU A 1 101 ? -9.236 -4.845 8.385 1.00 91.00 101 LEU A N 1
ATOM 765 C CA . LEU A 1 101 ? -9.273 -6.193 7.814 1.00 91.00 101 LEU A CA 1
ATOM 766 C C . LEU A 1 101 ? -9.668 -6.172 6.337 1.00 91.00 101 LEU A C 1
ATOM 768 O O . LEU A 1 101 ? -9.073 -6.886 5.536 1.00 91.00 101 LEU A O 1
ATOM 772 N N . GLY A 1 102 ? -10.638 -5.335 5.972 1.00 92.56 102 GLY A N 1
ATOM 773 C CA . GLY A 1 102 ? -11.082 -5.145 4.598 1.00 92.56 102 GLY A CA 1
ATOM 774 C C . GLY A 1 102 ? -9.974 -4.598 3.707 1.00 92.56 102 GLY A C 1
ATOM 775 O O . GLY A 1 102 ? -9.781 -5.114 2.616 1.00 92.56 102 GLY A O 1
ATOM 776 N N . ALA A 1 103 ? -9.195 -3.621 4.174 1.00 88.69 103 ALA A N 1
ATOM 777 C CA . ALA A 1 103 ? -8.050 -3.096 3.438 1.00 88.69 103 ALA A CA 1
ATOM 778 C C . ALA A 1 103 ? -7.020 -4.202 3.166 1.00 88.69 103 ALA A C 1
ATOM 780 O O . ALA A 1 103 ? -6.652 -4.421 2.015 1.00 88.69 103 ALA A O 1
ATOM 781 N N . VAL A 1 104 ? -6.625 -4.963 4.192 1.00 87.12 104 VAL A N 1
ATOM 782 C CA . VAL A 1 104 ? -5.667 -6.070 4.031 1.00 87.12 104 VAL A CA 1
ATOM 783 C C . VAL A 1 104 ? -6.212 -7.156 3.095 1.00 87.12 104 VAL A C 1
ATOM 785 O O . VAL A 1 104 ? -5.490 -7.622 2.215 1.00 87.12 104 VAL A O 1
ATOM 788 N N . LEU A 1 105 ? -7.488 -7.529 3.239 1.00 87.75 105 LEU A N 1
ATOM 789 C CA . LEU A 1 105 ? -8.135 -8.537 2.395 1.00 87.75 105 LEU A CA 1
ATOM 790 C C . LEU A 1 105 ? -8.284 -8.084 0.944 1.00 87.75 105 LEU A C 1
ATOM 792 O O . LEU A 1 105 ? -7.987 -8.864 0.046 1.00 87.75 105 LEU A O 1
ATOM 796 N N . ILE A 1 106 ? -8.730 -6.853 0.695 1.00 88.94 106 ILE A N 1
ATOM 797 C CA . ILE A 1 106 ? -8.914 -6.322 -0.662 1.00 88.94 106 ILE A CA 1
ATOM 798 C C . ILE A 1 106 ? -7.561 -6.223 -1.364 1.00 88.94 106 ILE A C 1
ATOM 800 O O . ILE A 1 106 ? -7.433 -6.710 -2.488 1.00 88.94 106 ILE A O 1
ATOM 804 N N . LEU A 1 107 ? -6.542 -5.663 -0.700 1.00 83.25 107 LEU A N 1
ATOM 805 C CA . LEU A 1 107 ? -5.190 -5.592 -1.258 1.00 83.25 107 LEU A CA 1
ATOM 806 C C . LEU A 1 107 ? -4.654 -7.001 -1.553 1.00 83.25 107 LEU A C 1
ATOM 808 O O . LEU A 1 107 ? -4.151 -7.238 -2.648 1.00 83.25 107 LEU A O 1
ATOM 812 N N . GLY A 1 108 ? -4.829 -7.948 -0.626 1.00 83.25 108 GLY A N 1
ATOM 813 C CA . GLY A 1 108 ? -4.401 -9.338 -0.803 1.00 83.25 108 GLY A CA 1
ATOM 814 C C . GLY A 1 108 ? -5.163 -10.105 -1.888 1.00 83.25 108 GLY A C 1
ATOM 815 O O . GLY A 1 108 ? -4.576 -10.957 -2.547 1.00 83.25 108 GLY A O 1
ATOM 816 N N . THR A 1 109 ? -6.442 -9.784 -2.103 1.00 86.88 109 THR A N 1
ATOM 817 C CA . THR A 1 109 ? -7.302 -10.441 -3.103 1.00 86.88 109 THR A CA 1
ATOM 818 C C . THR A 1 109 ? -7.031 -9.925 -4.512 1.00 86.88 109 THR A C 1
ATOM 820 O O . THR A 1 109 ? -7.002 -10.714 -5.450 1.00 86.88 109 THR A O 1
ATOM 823 N N . ILE A 1 110 ? -6.829 -8.612 -4.677 1.00 86.88 110 ILE A N 1
ATOM 824 C CA . ILE A 1 110 ? -6.533 -8.023 -5.991 1.00 86.88 110 ILE A CA 1
ATOM 825 C C . ILE A 1 110 ? -5.122 -8.409 -6.425 1.00 86.88 110 ILE A C 1
ATOM 827 O O . ILE A 1 110 ? -4.921 -8.840 -7.559 1.00 86.88 110 ILE A O 1
ATOM 831 N N . ASN A 1 111 ? -4.137 -8.242 -5.539 1.00 77.44 111 ASN A N 1
ATOM 832 C CA . ASN A 1 111 ? -2.772 -8.644 -5.826 1.00 77.44 111 ASN A CA 1
ATOM 833 C C . ASN A 1 111 ? -1.960 -8.803 -4.528 1.00 77.44 111 ASN A C 1
ATOM 835 O O . ASN A 1 111 ? -1.606 -7.798 -3.901 1.00 77.44 111 ASN A O 1
ATOM 839 N N . PRO A 1 112 ? -1.551 -10.030 -4.160 1.00 74.31 112 PRO A N 1
ATOM 840 C CA . PRO A 1 112 ? -0.775 -10.261 -2.944 1.00 74.31 112 PRO A CA 1
ATOM 841 C C . PRO A 1 112 ? 0.575 -9.521 -2.947 1.00 74.31 112 PRO A C 1
ATOM 843 O O . PRO A 1 112 ? 1.109 -9.214 -1.881 1.00 74.31 112 PRO A O 1
ATOM 846 N N . LYS A 1 113 ? 1.099 -9.143 -4.124 1.00 70.81 113 LYS A N 1
ATOM 847 C CA . LYS A 1 113 ? 2.322 -8.336 -4.256 1.00 70.81 113 LYS A CA 1
ATOM 848 C C . LYS A 1 113 ? 2.176 -6.915 -3.705 1.00 70.81 113 LYS A C 1
ATOM 850 O O . LYS A 1 113 ? 3.195 -6.311 -3.381 1.00 70.81 113 LYS A O 1
ATOM 855 N N . LEU A 1 114 ? 0.951 -6.391 -3.582 1.00 67.88 114 LEU A N 1
ATOM 856 C CA . LEU A 1 114 ? 0.671 -5.073 -2.997 1.00 67.88 114 LEU A CA 1
ATOM 857 C C . LEU A 1 114 ? 0.772 -5.090 -1.471 1.00 67.88 114 LEU A C 1
ATOM 859 O O . LEU A 1 114 ? 1.204 -4.108 -0.879 1.00 67.88 114 LEU A O 1
ATOM 863 N N . VAL A 1 115 ? 0.418 -6.215 -0.844 1.00 71.62 115 VAL A N 1
ATOM 864 C CA . VAL A 1 115 ? 0.522 -6.390 0.613 1.00 71.62 115 VAL A CA 1
ATOM 865 C C . VAL A 1 115 ? 1.985 -6.477 1.046 1.00 71.62 115 VAL A C 1
ATOM 867 O O . VAL A 1 115 ? 2.356 -5.906 2.065 1.00 71.62 115 VAL A O 1
ATOM 870 N N . GLY A 1 116 ? 2.819 -7.157 0.255 1.00 69.31 116 GLY A N 1
ATOM 871 C CA . GLY A 1 116 ? 4.269 -7.219 0.465 1.00 69.31 116 GLY A CA 1
ATOM 872 C C . GLY A 1 116 ? 5.058 -6.112 -0.237 1.00 69.31 116 GLY A C 1
ATOM 873 O O . GLY A 1 116 ? 6.269 -6.239 -0.343 1.00 69.31 116 GLY A O 1
ATOM 874 N N . VAL A 1 117 ? 4.383 -5.101 -0.811 1.00 67.94 117 VAL A N 1
ATOM 875 C CA . VAL A 1 117 ? 4.956 -3.966 -1.578 1.00 67.94 117 VAL A CA 1
ATOM 876 C C . VAL A 1 117 ? 6.062 -4.320 -2.587 1.00 67.94 117 VAL A C 1
ATOM 878 O O . VAL A 1 117 ? 6.839 -3.477 -3.027 1.00 67.94 117 VAL A O 1
ATOM 881 N N . SER A 1 118 ? 6.083 -5.573 -3.035 1.00 62.81 118 SER A N 1
ATOM 882 C CA . SER A 1 118 ? 7.108 -6.135 -3.921 1.00 62.81 118 SER A CA 1
ATOM 883 C C . SER A 1 118 ? 7.098 -5.534 -5.326 1.00 62.81 118 SER A C 1
ATOM 885 O O . SER A 1 118 ? 8.043 -5.711 -6.084 1.00 62.81 118 SER A O 1
ATOM 887 N N . PHE A 1 119 ? 6.061 -4.772 -5.680 1.00 63.25 119 PHE A N 1
ATOM 888 C CA . PHE A 1 119 ? 5.967 -4.056 -6.952 1.00 63.25 119 PHE A CA 1
ATOM 889 C C . PHE A 1 119 ? 6.983 -2.912 -7.089 1.00 63.25 119 PHE A C 1
ATOM 891 O O . PHE A 1 119 ? 7.310 -2.550 -8.215 1.00 63.25 119 PHE A O 1
ATOM 898 N N . ILE A 1 120 ? 7.518 -2.382 -5.982 1.00 64.44 120 ILE A N 1
ATOM 899 C CA . ILE A 1 120 ? 8.499 -1.284 -6.002 1.00 64.44 120 ILE A CA 1
ATOM 900 C C . ILE A 1 120 ? 9.803 -1.705 -6.717 1.00 64.44 120 ILE A C 1
ATOM 902 O O . ILE A 1 120 ? 10.428 -0.872 -7.362 1.00 64.44 120 ILE A O 1
ATOM 906 N N . ASN A 1 121 ? 10.162 -2.997 -6.693 1.00 57.12 121 ASN A N 1
ATOM 907 C CA . ASN A 1 121 ? 11.334 -3.565 -7.383 1.00 57.12 121 ASN A CA 1
ATOM 908 C C . ASN A 1 121 ? 11.028 -4.191 -8.763 1.00 57.12 121 ASN A C 1
ATOM 910 O O . ASN A 1 121 ? 11.912 -4.775 -9.379 1.00 57.12 121 ASN A O 1
ATOM 914 N N . ASN A 1 122 ? 9.779 -4.122 -9.249 1.00 54.28 122 ASN A N 1
ATOM 915 C CA . ASN A 1 122 ? 9.415 -4.639 -10.581 1.00 54.28 122 ASN A CA 1
ATOM 916 C C . ASN A 1 122 ? 9.472 -3.566 -11.679 1.00 54.28 122 ASN A C 1
ATOM 918 O O . ASN A 1 122 ? 9.269 -3.877 -12.851 1.00 54.28 122 ASN A O 1
ATOM 922 N N . GLY A 1 123 ? 9.755 -2.310 -11.328 1.00 49.81 123 GLY A N 1
ATOM 923 C CA . GLY A 1 123 ? 10.422 -1.444 -12.285 1.00 49.81 123 GLY A CA 1
ATOM 924 C C . GLY A 1 123 ? 11.842 -1.968 -12.389 1.00 49.81 123 GLY A C 1
ATOM 925 O O . GLY A 1 123 ? 12.503 -2.064 -11.354 1.00 49.81 123 GLY A O 1
ATOM 926 N N . ALA A 1 124 ? 12.299 -2.315 -13.599 1.00 51.97 124 ALA A N 1
ATOM 927 C CA . ALA A 1 124 ? 13.732 -2.391 -13.868 1.00 51.97 124 ALA A CA 1
ATOM 928 C C . ALA A 1 124 ? 14.388 -1.240 -13.097 1.00 51.97 124 ALA A C 1
ATOM 930 O O . ALA A 1 124 ? 13.815 -0.140 -13.149 1.00 51.97 124 ALA A O 1
ATOM 931 N N . PRO A 1 125 ? 15.470 -1.475 -12.324 1.00 47.38 125 PRO A N 1
ATOM 932 C CA . PRO A 1 125 ? 16.106 -0.395 -11.593 1.00 47.38 125 PRO A CA 1
ATOM 933 C C . PRO A 1 125 ? 16.210 0.763 -12.574 1.00 47.38 125 PRO A C 1
ATOM 935 O O . PRO A 1 125 ? 16.790 0.606 -13.654 1.00 47.38 125 PRO A O 1
ATOM 938 N N . LEU A 1 126 ? 15.564 1.893 -12.255 1.00 46.81 126 LEU A N 1
ATOM 939 C CA . LEU A 1 126 ? 15.959 3.141 -12.872 1.00 46.81 126 LEU A CA 1
ATOM 940 C C . LEU A 1 126 ? 17.360 3.328 -12.343 1.00 46.81 126 LEU A C 1
ATOM 942 O O . LEU A 1 126 ? 17.591 3.890 -11.277 1.00 46.81 126 LEU A O 1
ATOM 946 N N . ASN A 1 127 ? 18.271 2.730 -13.089 1.00 44.16 127 ASN A N 1
ATOM 947 C CA . ASN A 1 127 ? 19.678 2.902 -13.016 1.00 44.16 127 ASN A CA 1
ATOM 948 C C . ASN A 1 127 ? 19.892 4.336 -13.491 1.00 44.16 127 ASN A C 1
ATOM 950 O O . ASN A 1 127 ? 20.333 4.599 -14.609 1.00 44.16 127 ASN A O 1
ATOM 954 N N . ILE A 1 128 ? 19.507 5.283 -12.629 1.00 50.00 128 ILE A N 1
ATOM 955 C CA . ILE A 1 128 ? 20.251 6.513 -12.456 1.00 50.00 128 ILE A CA 1
ATOM 956 C C . ILE A 1 128 ? 21.564 6.015 -11.874 1.00 50.00 128 ILE A C 1
ATOM 958 O O . ILE A 1 128 ? 21.781 5.986 -10.666 1.00 50.00 128 ILE A O 1
ATOM 962 N N . GLN A 1 129 ? 22.355 5.450 -12.778 1.00 43.44 129 GLN A N 1
ATOM 963 C CA . GLN A 1 129 ? 23.696 5.053 -12.509 1.00 43.44 129 GLN A CA 1
ATOM 964 C C . GLN A 1 129 ? 24.358 6.332 -12.033 1.00 43.44 129 GLN A C 1
ATOM 966 O O . GLN A 1 129 ? 24.300 7.357 -12.724 1.00 43.44 129 GLN A O 1
ATOM 971 N N . ASP A 1 130 ? 24.974 6.260 -10.862 1.00 46.19 130 ASP A N 1
ATOM 972 C CA . ASP A 1 130 ? 26.148 7.073 -10.628 1.00 46.19 130 ASP A CA 1
ATOM 973 C C . ASP A 1 130 ? 26.971 7.073 -11.930 1.00 46.19 130 ASP A C 1
ATOM 975 O O . ASP A 1 130 ? 27.199 5.997 -12.505 1.00 46.19 130 ASP A O 1
ATOM 979 N N . PRO A 1 131 ? 27.364 8.246 -12.447 1.00 47.38 131 PRO A N 1
ATOM 980 C CA . PRO A 1 131 ? 28.031 8.375 -13.743 1.00 47.38 131 PRO A CA 1
ATOM 981 C C . PRO A 1 131 ? 29.289 7.493 -13.887 1.00 47.38 131 PRO A C 1
ATOM 983 O O . PRO A 1 131 ? 29.728 7.239 -15.005 1.00 47.38 131 PRO A O 1
ATOM 986 N N . ASP A 1 132 ? 29.799 6.929 -12.793 1.00 49.66 132 ASP A N 1
ATOM 987 C CA . ASP A 1 132 ? 31.025 6.136 -12.727 1.00 49.66 132 ASP A CA 1
ATOM 988 C C . ASP A 1 132 ? 30.892 4.664 -13.175 1.00 49.66 132 ASP A C 1
ATOM 990 O O . ASP A 1 132 ? 31.898 3.968 -13.309 1.00 49.66 132 ASP A O 1
ATOM 994 N N . THR A 1 133 ? 29.684 4.137 -13.422 1.00 48.69 133 THR A N 1
ATOM 995 C CA . THR A 1 133 ? 29.511 2.728 -13.870 1.00 48.69 133 THR A CA 1
ATOM 996 C C . THR A 1 133 ? 29.027 2.569 -15.313 1.00 48.69 133 THR A C 1
ATOM 998 O O . THR A 1 133 ? 29.207 1.498 -15.891 1.00 48.69 133 THR A O 1
ATOM 1001 N N . VAL A 1 134 ? 28.522 3.632 -15.952 1.00 50.16 134 VAL A N 1
ATOM 1002 C CA . VAL A 1 134 ? 28.210 3.627 -17.399 1.00 50.16 134 VAL A CA 1
ATOM 1003 C C . VAL A 1 134 ? 29.489 3.641 -18.250 1.00 50.16 134 VAL A C 1
ATOM 1005 O O . VAL A 1 134 ? 29.512 3.074 -19.347 1.00 50.16 134 VAL A O 1
ATOM 1008 N N . ASP A 1 135 ? 30.568 4.231 -17.729 1.00 52.91 135 ASP A N 1
ATOM 1009 C CA . ASP A 1 135 ? 31.866 4.316 -18.409 1.00 52.91 135 ASP A CA 1
ATOM 1010 C C . ASP A 1 135 ? 32.682 3.010 -18.345 1.00 52.91 135 ASP A C 1
ATOM 1012 O O . ASP A 1 135 ? 33.608 2.810 -19.123 1.00 52.91 135 ASP A O 1
ATOM 1016 N N . GLN A 1 136 ? 32.299 2.039 -17.506 1.00 52.91 136 GLN A N 1
ATOM 1017 C CA . GLN A 1 136 ? 32.988 0.738 -17.474 1.00 52.91 136 GLN A CA 1
ATOM 1018 C C . GLN A 1 136 ? 32.784 -0.099 -18.747 1.00 52.91 136 GLN A C 1
ATOM 10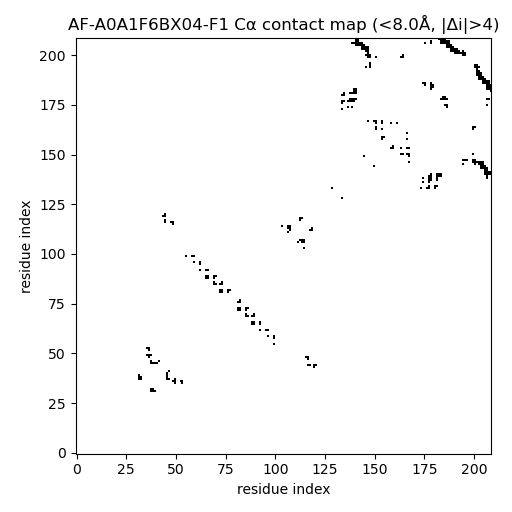20 O O . GLN A 1 136 ? 33.525 -1.053 -18.975 1.00 52.91 136 GLN A O 1
ATOM 1025 N N . ILE A 1 137 ? 31.778 0.222 -19.569 1.00 65.75 137 ILE A N 1
ATOM 1026 C CA . ILE A 1 137 ? 31.573 -0.416 -20.879 1.00 65.75 137 ILE A CA 1
ATOM 1027 C C . ILE A 1 137 ? 32.456 0.257 -21.944 1.00 65.75 137 ILE A C 1
ATOM 1029 O O . ILE A 1 137 ? 32.879 -0.408 -22.885 1.00 65.75 137 ILE A O 1
ATOM 1033 N N . GLY A 1 138 ? 32.759 1.554 -21.791 1.00 65.62 138 GLY A N 1
ATOM 1034 C CA . GLY A 1 138 ? 33.644 2.305 -22.686 1.00 65.62 138 GLY A CA 1
ATOM 1035 C C . GLY A 1 138 ? 33.213 2.320 -24.157 1.00 65.62 138 GLY A C 1
ATOM 1036 O O . GLY A 1 138 ? 34.074 2.426 -25.026 1.00 65.62 138 GLY A O 1
ATOM 1037 N N . PHE A 1 139 ? 31.914 2.174 -24.440 1.00 77.81 139 PHE A N 1
ATOM 1038 C CA . PHE A 1 139 ? 31.406 1.924 -25.790 1.00 77.81 139 PHE A CA 1
ATOM 1039 C C . PHE A 1 139 ? 31.320 3.215 -26.609 1.00 77.81 139 PHE A C 1
ATOM 1041 O O . PHE A 1 139 ? 30.466 4.061 -26.337 1.00 77.81 139 PHE A O 1
ATOM 1048 N N . LYS A 1 140 ? 32.206 3.381 -27.595 1.00 82.19 140 LYS A N 1
ATOM 1049 C CA . LYS A 1 140 ? 32.358 4.611 -28.386 1.00 82.19 140 LYS A CA 1
ATOM 1050 C C . LYS A 1 140 ? 31.698 4.502 -29.760 1.00 82.19 140 LYS A C 1
ATOM 1052 O O . LYS A 1 140 ? 31.496 3.399 -30.266 1.00 82.19 140 LYS A O 1
ATOM 1057 N N . PRO A 1 141 ? 31.404 5.640 -30.415 1.00 81.38 141 PRO A N 1
ATOM 1058 C CA . PRO A 1 141 ? 30.956 5.642 -31.804 1.00 81.38 141 PRO A CA 1
ATOM 1059 C C . PRO A 1 141 ? 31.933 4.890 -32.715 1.00 81.38 141 PRO A C 1
ATOM 1061 O O . PRO A 1 141 ? 33.122 5.207 -32.749 1.00 81.38 141 PRO A O 1
ATOM 1064 N N . GLY A 1 142 ? 31.421 3.910 -33.460 1.00 78.88 142 GLY A N 1
ATOM 1065 C CA . GLY A 1 142 ? 32.195 3.026 -34.334 1.00 78.88 142 GLY A CA 1
ATOM 1066 C C . GLY A 1 142 ? 32.572 1.673 -33.722 1.00 78.88 142 GLY A C 1
ATOM 1067 O O . GLY A 1 142 ? 32.996 0.787 -34.466 1.00 78.88 142 GLY A O 1
ATOM 1068 N N . ASP A 1 143 ? 32.386 1.4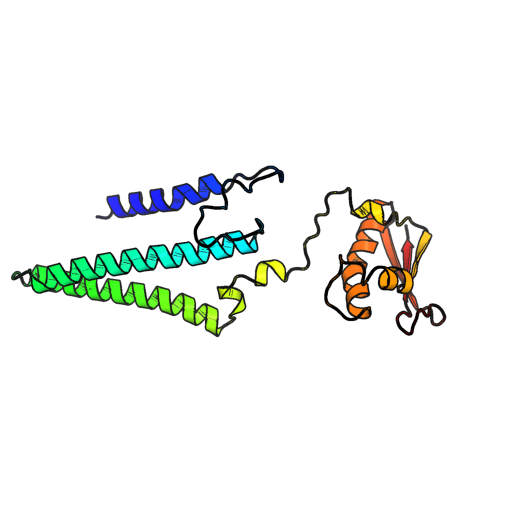81 -32.414 1.00 80.94 143 ASP A N 1
ATOM 1069 C CA . ASP A 1 143 ? 32.567 0.174 -31.785 1.00 80.94 143 ASP A CA 1
ATOM 1070 C C . ASP A 1 143 ? 31.391 -0.758 -32.125 1.00 80.94 143 ASP A C 1
ATOM 1072 O O . ASP A 1 143 ? 30.235 -0.332 -32.230 1.00 80.94 143 ASP A O 1
ATOM 1076 N N . ASN A 1 144 ? 31.694 -2.052 -32.257 1.00 78.25 144 ASN A N 1
ATOM 1077 C CA . ASN A 1 144 ? 30.716 -3.122 -32.452 1.00 78.25 144 ASN A CA 1
ATOM 1078 C C . ASN A 1 144 ? 30.739 -4.046 -31.234 1.00 78.25 144 ASN A C 1
ATOM 1080 O O . ASN A 1 144 ? 31.808 -4.496 -30.825 1.00 78.25 144 ASN A O 1
ATOM 1084 N N . PHE A 1 145 ? 29.568 -4.333 -30.674 1.00 73.50 145 PHE A N 1
ATOM 1085 C CA . PHE A 1 145 ? 29.387 -5.238 -29.544 1.00 73.50 145 PHE A CA 1
ATOM 1086 C C . PHE A 1 145 ? 28.514 -6.412 -29.988 1.00 73.50 145 PHE A C 1
ATOM 1088 O O . PHE A 1 145 ? 27.376 -6.211 -30.422 1.00 73.50 145 PHE A O 1
ATOM 1095 N N . SER A 1 146 ? 29.024 -7.643 -29.908 1.00 71.56 146 SER A N 1
ATOM 1096 C CA . SER A 1 146 ? 28.227 -8.822 -30.252 1.00 71.56 146 SER A CA 1
ATOM 1097 C C . SER A 1 146 ? 27.323 -9.205 -29.084 1.00 71.56 146 SER A C 1
ATOM 1099 O O . SER A 1 146 ? 27.714 -9.107 -27.918 1.00 71.56 146 SER A O 1
ATOM 1101 N N . GLY A 1 147 ? 26.131 -9.735 -29.373 1.00 61.81 147 GLY A N 1
ATOM 1102 C CA . GLY A 1 147 ? 25.312 -10.386 -28.349 1.00 61.81 147 GLY A CA 1
ATOM 1103 C C . GLY A 1 147 ? 26.051 -11.523 -27.626 1.00 61.81 147 GLY A C 1
ATOM 1104 O O . GLY A 1 147 ? 25.744 -11.797 -26.468 1.00 61.81 147 GLY A O 1
ATOM 1105 N N . ALA A 1 148 ? 27.089 -12.108 -28.242 1.00 60.25 148 ALA A N 1
ATOM 1106 C CA . ALA A 1 148 ? 27.987 -13.072 -27.606 1.00 60.25 148 ALA A CA 1
ATOM 1107 C C . ALA A 1 148 ? 28.844 -12.461 -26.475 1.00 60.25 148 ALA A C 1
ATOM 1109 O O . ALA A 1 148 ? 29.013 -13.093 -25.432 1.00 60.25 148 ALA A O 1
ATOM 1110 N N . ASP A 1 149 ? 29.333 -11.225 -26.633 1.00 65.31 149 ASP A N 1
ATOM 1111 C CA . ASP A 1 149 ? 30.123 -10.523 -25.607 1.00 65.31 149 ASP A CA 1
ATOM 1112 C C . ASP A 1 149 ? 29.256 -10.161 -24.393 1.00 65.31 149 ASP A C 1
ATOM 1114 O O . ASP A 1 149 ? 29.691 -10.226 -23.242 1.00 65.31 149 ASP A O 1
ATOM 1118 N N . ILE A 1 150 ? 27.991 -9.820 -24.647 1.00 64.62 150 ILE A N 1
ATOM 1119 C CA . ILE A 1 150 ? 26.984 -9.568 -23.611 1.00 64.62 150 ILE A CA 1
ATOM 1120 C C . ILE A 1 150 ? 26.643 -10.883 -22.900 1.00 64.62 150 ILE A C 1
ATOM 1122 O O . ILE A 1 150 ? 26.654 -10.942 -21.670 1.00 64.62 150 ILE A O 1
ATOM 1126 N N . ALA A 1 151 ? 26.411 -11.959 -23.660 1.00 56.78 151 ALA A N 1
ATOM 1127 C CA . ALA A 1 151 ? 26.082 -13.280 -23.130 1.00 56.78 151 ALA A CA 1
ATOM 1128 C C . ALA A 1 151 ? 27.213 -13.891 -22.284 1.00 56.78 151 ALA A C 1
ATOM 1130 O O . ALA A 1 151 ? 26.920 -14.575 -21.304 1.00 56.78 151 ALA A O 1
ATOM 1131 N N . ALA A 1 152 ? 28.481 -13.614 -22.607 1.00 57.97 152 ALA A N 1
ATOM 1132 C CA . ALA A 1 152 ? 29.633 -14.031 -21.804 1.00 57.97 152 ALA A CA 1
ATOM 1133 C C . ALA A 1 152 ? 29.673 -13.355 -20.420 1.00 57.97 152 ALA A C 1
ATOM 1135 O O . ALA A 1 152 ? 30.168 -13.938 -19.459 1.00 57.97 152 ALA A O 1
ATOM 1136 N N . ARG A 1 153 ? 29.113 -12.143 -20.301 1.00 56.19 153 ARG A N 1
ATOM 1137 C CA . ARG A 1 153 ? 29.001 -11.395 -19.034 1.00 56.19 153 ARG A CA 1
ATOM 1138 C C . ARG A 1 153 ? 27.691 -11.694 -18.292 1.00 56.19 153 ARG A C 1
ATOM 1140 O O . ARG A 1 153 ? 27.588 -11.461 -17.087 1.00 56.19 153 ARG A O 1
ATOM 1147 N N . CYS A 1 154 ? 26.703 -12.259 -18.985 1.00 53.69 154 CYS A N 1
ATOM 1148 C CA . CYS A 1 154 ? 25.459 -12.774 -18.418 1.00 53.69 154 CYS A CA 1
ATOM 1149 C C . CYS A 1 154 ? 25.700 -14.119 -17.703 1.00 53.69 154 CYS A C 1
ATOM 1151 O O . CYS A 1 154 ? 25.516 -15.188 -18.279 1.00 53.69 154 CYS A O 1
ATOM 1153 N N . GLY A 1 155 ? 26.117 -14.073 -16.435 1.00 48.88 155 GLY A N 1
ATOM 1154 C CA . GLY A 1 155 ? 26.349 -15.271 -15.612 1.00 48.88 155 GLY A CA 1
ATOM 1155 C C . GLY A 1 155 ? 27.414 -15.097 -14.529 1.00 48.88 155 GLY A C 1
ATOM 1156 O O . GLY A 1 155 ? 27.437 -15.853 -13.558 1.00 48.88 155 GLY A O 1
ATOM 1157 N N . GLU A 1 156 ? 28.245 -14.058 -14.627 1.00 48.06 156 GLU A N 1
ATOM 1158 C CA . GLU A 1 156 ? 29.184 -13.673 -13.573 1.00 48.06 156 GLU A CA 1
ATOM 1159 C C . GLU A 1 156 ? 28.485 -12.797 -12.526 1.00 48.06 156 GLU A C 1
ATOM 1161 O O . GLU A 1 156 ? 28.606 -11.579 -12.534 1.00 48.06 156 GLU A O 1
ATOM 1166 N N . GLY A 1 157 ? 27.700 -13.420 -11.641 1.00 43.69 157 GLY A N 1
ATOM 1167 C CA . GLY A 1 157 ? 27.307 -12.892 -10.321 1.00 43.69 157 GLY A CA 1
ATOM 1168 C C . GLY A 1 157 ? 26.488 -11.590 -10.225 1.00 43.69 157 GLY A C 1
ATOM 1169 O O . GLY A 1 157 ? 25.919 -11.351 -9.166 1.00 43.69 157 GLY A O 1
ATOM 1170 N N . ASN A 1 158 ? 26.377 -10.776 -11.280 1.00 42.91 158 ASN A N 1
ATOM 1171 C CA . ASN A 1 158 ? 25.754 -9.443 -11.260 1.00 42.91 158 ASN A CA 1
ATOM 1172 C C . ASN A 1 158 ? 24.516 -9.308 -12.156 1.00 42.91 158 ASN A C 1
ATOM 1174 O O . ASN A 1 158 ? 23.849 -8.279 -12.126 1.00 42.91 158 ASN A O 1
ATOM 1178 N N . LEU A 1 159 ? 24.176 -10.340 -12.929 1.00 47.22 159 LEU A N 1
ATOM 1179 C CA . LEU A 1 159 ? 22.926 -10.416 -13.684 1.00 47.22 159 LEU A CA 1
ATOM 1180 C C . LEU A 1 159 ? 22.295 -11.785 -13.451 1.00 47.22 159 LEU A C 1
ATOM 1182 O O . LEU A 1 159 ? 22.504 -12.729 -14.209 1.00 47.22 159 LEU A O 1
ATOM 1186 N N . SER A 1 160 ? 21.579 -11.922 -12.339 1.00 42.22 160 SER A N 1
ATOM 1187 C CA . SER A 1 160 ? 20.905 -13.164 -11.980 1.00 42.22 160 SER A CA 1
ATOM 1188 C C . SER A 1 160 ? 19.471 -13.179 -12.513 1.00 42.22 160 SER A C 1
ATOM 1190 O O . SER A 1 160 ? 18.666 -12.307 -12.198 1.00 42.22 160 SER A O 1
ATOM 1192 N N . GLY A 1 161 ? 19.129 -14.221 -13.281 1.00 42.97 161 GLY A N 1
ATOM 1193 C CA . GLY A 1 161 ? 17.756 -14.740 -13.269 1.00 42.97 161 GLY A CA 1
ATOM 1194 C C . GLY A 1 161 ? 16.993 -14.913 -14.583 1.00 42.97 161 GLY A C 1
ATOM 1195 O O . GLY A 1 161 ? 15.792 -15.153 -14.499 1.00 42.97 161 GLY A O 1
ATOM 1196 N N . ALA A 1 162 ? 17.606 -14.858 -15.768 1.00 44.56 162 ALA A N 1
ATOM 1197 C CA . ALA A 1 162 ? 16.869 -15.108 -17.013 1.00 44.56 162 ALA A CA 1
ATOM 1198 C C . ALA A 1 162 ? 17.688 -15.917 -18.045 1.00 44.56 162 ALA A C 1
ATOM 1200 O O . ALA A 1 162 ? 18.918 -15.908 -17.960 1.00 44.56 162 ALA A O 1
ATOM 1201 N N . PRO A 1 163 ? 17.055 -16.644 -18.996 1.00 52.94 163 PRO A N 1
ATOM 1202 C CA . PRO A 1 163 ? 17.773 -17.233 -20.132 1.00 52.94 163 PRO A CA 1
ATOM 1203 C C . PRO A 1 163 ? 18.580 -16.144 -20.858 1.00 52.94 163 PRO A C 1
ATOM 1205 O O . PRO A 1 163 ? 18.149 -14.992 -20.899 1.00 52.94 163 PRO A O 1
ATOM 1208 N N . GLN A 1 164 ? 19.752 -16.489 -21.409 1.00 51.38 164 GLN A N 1
ATOM 1209 C CA . GLN A 1 164 ? 20.719 -15.522 -21.965 1.00 51.38 164 GLN A CA 1
ATOM 1210 C C . GLN A 1 164 ? 20.083 -14.504 -22.939 1.00 51.38 164 GLN A C 1
ATOM 1212 O O . GLN A 1 164 ? 20.473 -13.341 -22.929 1.00 51.38 164 GLN A O 1
ATOM 1217 N N . GLU A 1 165 ? 19.042 -14.883 -23.690 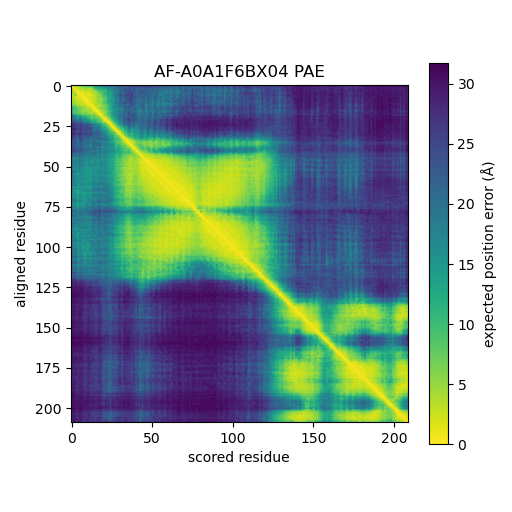1.00 48.53 165 GLU A N 1
ATOM 1218 C CA . GLU A 1 165 ? 18.284 -13.979 -24.576 1.00 48.53 165 GLU A CA 1
ATOM 1219 C C . GLU A 1 165 ? 17.567 -12.821 -23.854 1.00 48.53 165 GLU A C 1
ATOM 1221 O O . GLU A 1 165 ? 17.547 -11.693 -24.345 1.00 48.53 165 GLU A O 1
ATOM 1226 N N . GLU A 1 166 ? 16.988 -13.071 -22.679 1.00 53.41 166 GLU A N 1
ATOM 1227 C CA . GLU A 1 166 ? 16.315 -12.046 -21.870 1.00 53.41 166 GLU A CA 1
ATOM 1228 C C . GLU A 1 166 ? 17.354 -11.124 -21.206 1.00 53.41 166 GLU A C 1
ATOM 1230 O O . GLU A 1 166 ? 17.130 -9.925 -21.052 1.00 53.41 166 GLU A O 1
ATOM 1235 N N . CYS A 1 167 ? 18.533 -11.666 -20.870 1.00 56.03 167 CYS A N 1
ATOM 1236 C CA . CYS A 1 167 ? 19.658 -10.874 -20.375 1.00 56.03 167 CYS A CA 1
ATOM 1237 C C . CYS A 1 167 ? 20.140 -9.873 -21.432 1.00 56.03 167 CYS A C 1
ATOM 1239 O O . CYS A 1 167 ? 20.323 -8.701 -21.119 1.00 56.03 167 CYS A O 1
ATOM 1241 N N . VAL A 1 168 ? 20.290 -10.291 -22.692 1.00 58.41 168 VAL A N 1
ATOM 1242 C CA . VAL A 1 168 ? 20.711 -9.385 -23.774 1.00 58.41 168 VAL A CA 1
ATOM 1243 C C . VAL A 1 168 ? 19.688 -8.260 -23.979 1.00 58.41 168 VAL A C 1
ATOM 1245 O O . VAL A 1 168 ? 20.066 -7.089 -23.963 1.00 58.41 168 VAL A O 1
ATOM 1248 N N . LYS A 1 169 ? 18.389 -8.588 -24.053 1.00 58.41 169 LYS A N 1
ATOM 1249 C CA . LYS A 1 169 ? 17.313 -7.591 -24.219 1.00 58.41 169 LYS A CA 1
ATOM 1250 C C . LYS A 1 169 ? 17.241 -6.578 -23.076 1.00 58.41 169 LYS A C 1
ATOM 1252 O O . LYS A 1 169 ? 17.065 -5.390 -23.321 1.00 58.41 169 LYS A O 1
ATOM 1257 N N . ASN A 1 170 ? 17.421 -7.022 -21.835 1.00 58.19 170 ASN A N 1
ATOM 1258 C CA . ASN A 1 170 ? 17.343 -6.142 -20.666 1.00 58.19 170 ASN A CA 1
ATOM 1259 C C . ASN A 1 170 ? 18.553 -5.195 -20.522 1.00 58.19 170 ASN A C 1
ATOM 1261 O O . ASN A 1 170 ? 18.501 -4.266 -19.716 1.00 58.19 170 ASN A O 1
ATOM 1265 N N . ASN A 1 171 ? 19.634 -5.407 -21.287 1.00 62.38 171 ASN A N 1
ATOM 1266 C CA . ASN A 1 171 ? 20.856 -4.593 -21.236 1.00 62.38 171 ASN A CA 1
ATOM 1267 C C . ASN A 1 171 ? 21.095 -3.723 -22.477 1.00 62.38 171 ASN A C 1
ATOM 1269 O O . ASN A 1 171 ? 22.030 -2.920 -22.476 1.00 62.38 171 ASN A O 1
ATOM 1273 N N . GLU A 1 172 ? 20.250 -3.813 -23.505 1.00 66.75 172 GLU A N 1
ATOM 1274 C CA . GLU A 1 172 ? 20.332 -2.946 -24.688 1.00 66.75 172 GLU A CA 1
ATOM 1275 C C . GLU A 1 172 ? 20.245 -1.457 -24.301 1.00 66.75 172 GLU A C 1
ATOM 1277 O O . GLU A 1 172 ? 21.045 -0.630 -24.747 1.00 66.75 172 GLU A O 1
ATOM 1282 N N . ASP A 1 173 ? 19.369 -1.126 -23.348 1.00 70.25 173 ASP A N 1
ATOM 1283 C CA . ASP A 1 173 ? 19.252 0.225 -22.794 1.00 70.25 173 ASP A CA 1
ATOM 1284 C C . ASP A 1 173 ? 20.541 0.701 -22.104 1.00 70.25 173 ASP A C 1
ATOM 1286 O O . ASP A 1 173 ? 20.841 1.898 -22.090 1.00 70.25 173 ASP A O 1
ATOM 1290 N N . ALA A 1 174 ? 21.321 -0.212 -21.517 1.00 68.69 174 ALA A N 1
ATOM 1291 C CA . ALA A 1 174 ? 22.595 0.120 -20.885 1.00 68.69 174 ALA A CA 1
ATOM 1292 C C . ALA A 1 174 ? 23.680 0.431 -21.929 1.00 68.69 174 ALA A C 1
ATOM 1294 O O . ALA A 1 174 ? 24.421 1.404 -21.763 1.00 68.69 174 ALA A O 1
ATOM 1295 N N . LEU A 1 175 ? 23.721 -0.323 -23.034 1.00 73.81 175 LEU A N 1
ATOM 1296 C CA . LEU A 1 175 ? 24.599 -0.040 -24.174 1.00 73.81 175 LEU A CA 1
ATOM 1297 C C . LEU A 1 175 ? 24.253 1.300 -24.830 1.00 73.81 175 LEU A C 1
ATOM 1299 O O . LEU A 1 175 ? 25.151 2.087 -25.129 1.00 73.81 175 LEU A O 1
ATOM 1303 N N . LEU A 1 176 ? 22.960 1.609 -24.981 1.00 76.00 176 LEU A N 1
ATOM 1304 C CA . LEU A 1 176 ? 22.511 2.872 -25.571 1.00 76.00 176 LEU A CA 1
ATOM 1305 C C . LEU A 1 176 ? 22.901 4.060 -24.688 1.00 76.00 176 LEU A C 1
ATOM 1307 O O . LEU A 1 176 ? 23.336 5.094 -25.197 1.00 76.00 176 LEU A O 1
ATOM 1311 N N . ARG A 1 177 ? 22.774 3.916 -23.362 1.00 73.19 177 ARG A N 1
ATOM 1312 C CA . ARG A 1 177 ? 23.225 4.933 -22.401 1.00 73.19 177 ARG A CA 1
ATOM 1313 C C . ARG A 1 177 ? 24.740 5.146 -22.463 1.00 73.19 177 ARG A C 1
ATOM 1315 O O . ARG A 1 177 ? 25.160 6.298 -22.481 1.00 73.19 177 ARG A O 1
ATOM 1322 N N . SER A 1 178 ? 25.540 4.080 -22.550 1.00 73.94 178 SER A N 1
ATOM 1323 C CA . SER A 1 178 ? 27.007 4.184 -22.649 1.00 73.94 178 SER A CA 1
ATOM 1324 C C . SER A 1 178 ? 27.476 4.783 -23.978 1.00 73.94 178 SER A C 1
ATOM 1326 O O . SER A 1 178 ? 28.294 5.701 -23.972 1.00 73.94 178 SER A O 1
ATOM 1328 N N . CYS A 1 179 ? 26.873 4.371 -25.099 1.00 79.12 179 CYS A N 1
ATOM 1329 C CA . CYS A 1 179 ? 27.107 4.960 -26.420 1.00 79.12 179 CYS A CA 1
ATOM 1330 C C . CYS A 1 179 ? 26.818 6.469 -26.420 1.00 79.12 179 CYS A C 1
ATOM 1332 O O . CYS A 1 179 ? 27.656 7.266 -26.840 1.00 79.12 179 CYS A O 1
ATOM 1334 N N . LYS A 1 180 ? 25.666 6.886 -25.870 1.00 81.38 180 LYS A N 1
ATOM 1335 C CA . LYS A 1 180 ? 25.314 8.310 -25.742 1.00 81.38 180 LYS A CA 1
ATOM 1336 C C . LYS A 1 180 ? 26.261 9.084 -24.832 1.00 81.38 180 LYS A C 1
ATOM 1338 O O . LYS A 1 180 ? 26.595 10.226 -25.134 1.00 81.38 180 LYS A O 1
ATOM 1343 N N . HIS A 1 181 ? 26.704 8.471 -23.737 1.00 81.88 181 HIS A N 1
ATOM 1344 C CA . HIS A 1 181 ? 27.677 9.075 -22.828 1.00 81.88 181 HIS A CA 1
ATOM 1345 C C . HIS A 1 181 ? 29.030 9.322 -23.517 1.00 81.88 181 HIS A C 1
ATOM 1347 O O . HIS A 1 181 ? 29.631 10.375 -23.333 1.00 81.88 181 HIS A O 1
ATOM 1353 N N . ASN A 1 182 ? 29.459 8.400 -24.382 1.00 77.31 182 ASN A N 1
ATOM 1354 C CA . ASN A 1 182 ? 30.714 8.467 -25.134 1.00 77.31 182 ASN A CA 1
ATOM 1355 C C . ASN A 1 182 ? 30.617 9.225 -26.475 1.00 77.31 182 ASN A C 1
ATOM 1357 O O . ASN A 1 182 ? 31.526 9.149 -27.303 1.00 77.31 182 ASN A O 1
ATOM 1361 N N . GLY A 1 183 ? 29.537 9.983 -26.695 1.00 79.69 183 GLY A N 1
ATOM 1362 C CA . GLY A 1 183 ? 29.391 10.878 -27.847 1.00 79.69 183 GLY A CA 1
ATOM 1363 C C . GLY A 1 183 ? 28.667 10.293 -29.062 1.00 79.69 183 GLY A C 1
ATOM 1364 O O . GLY A 1 183 ? 28.685 10.927 -30.115 1.00 79.69 183 GLY A O 1
ATOM 1365 N N . GLY A 1 184 ? 28.033 9.125 -28.935 1.00 83.75 184 GLY A N 1
ATOM 1366 C CA . GLY A 1 184 ? 27.115 8.568 -29.933 1.00 83.75 184 GLY A CA 1
ATOM 1367 C C . GLY A 1 184 ? 25.688 9.106 -29.802 1.00 83.75 184 GLY A C 1
ATOM 1368 O O . GLY A 1 184 ? 25.324 9.720 -28.799 1.00 83.75 184 GLY A O 1
ATOM 1369 N N . SER A 1 185 ? 24.844 8.868 -30.805 1.00 81.88 185 SER A N 1
ATOM 1370 C CA . SER A 1 185 ? 23.436 9.292 -30.802 1.00 81.88 185 SER A CA 1
ATOM 1371 C C . SER A 1 185 ? 22.452 8.127 -30.724 1.00 81.88 185 SER A C 1
ATOM 1373 O O . SER A 1 185 ? 21.390 8.260 -30.098 1.00 81.88 185 SER A O 1
ATOM 1375 N N . LYS A 1 186 ? 22.797 6.977 -31.311 1.00 82.88 186 LYS A N 1
ATOM 1376 C CA . LYS A 1 186 ? 21.919 5.806 -31.419 1.00 82.88 186 LYS A CA 1
ATOM 1377 C C . LYS A 1 186 ? 22.705 4.497 -31.498 1.00 82.88 186 LYS A C 1
ATOM 1379 O O . LYS A 1 186 ? 23.895 4.491 -31.804 1.00 82.88 186 LYS A O 1
ATOM 1384 N N . LEU A 1 187 ? 22.002 3.398 -31.238 1.00 81.88 187 LEU A N 1
ATOM 1385 C CA . LEU A 1 187 ? 22.466 2.051 -31.543 1.00 81.88 187 LEU A CA 1
ATOM 1386 C C . LEU A 1 187 ? 21.800 1.587 -32.836 1.00 81.88 187 LEU A C 1
ATOM 1388 O O . LEU A 1 187 ? 20.573 1.632 -32.930 1.00 81.88 187 LEU A O 1
ATOM 1392 N N . ASP A 1 188 ? 22.604 1.141 -33.793 1.00 85.06 188 ASP A N 1
ATOM 1393 C CA . ASP A 1 188 ? 22.126 0.359 -34.931 1.00 85.06 188 ASP A CA 1
ATOM 1394 C C . ASP A 1 188 ? 22.363 -1.127 -34.621 1.00 85.06 188 ASP A C 1
ATOM 1396 O O . ASP A 1 188 ? 23.349 -1.479 -33.972 1.00 85.06 188 ASP A O 1
ATOM 1400 N N . TRP A 1 189 ? 21.440 -1.995 -35.031 1.00 80.75 189 TRP A N 1
ATOM 1401 C CA . TRP A 1 189 ? 21.552 -3.440 -34.842 1.00 80.75 189 TRP A CA 1
ATOM 1402 C C . TRP A 1 189 ? 21.578 -4.132 -36.202 1.00 80.75 189 TRP A C 1
ATOM 1404 O O . TRP A 1 189 ? 20.851 -3.740 -37.113 1.00 80.75 189 TRP A O 1
ATOM 1414 N N . GLU A 1 190 ? 22.402 -5.164 -36.326 1.00 80.38 190 GLU A N 1
ATOM 1415 C CA . GLU A 1 190 ? 22.531 -5.969 -37.539 1.00 80.38 190 GLU A CA 1
ATOM 1416 C C . GLU A 1 190 ? 22.425 -7.450 -37.183 1.00 80.38 190 GLU A C 1
ATOM 1418 O O . GLU A 1 190 ? 22.900 -7.888 -36.127 1.00 80.38 190 GLU A O 1
ATOM 1423 N N . PHE A 1 191 ? 21.784 -8.221 -38.061 1.00 75.56 191 PHE A N 1
ATOM 1424 C CA . PHE A 1 191 ? 21.680 -9.664 -37.894 1.00 75.56 191 PHE A CA 1
ATOM 1425 C C . PHE A 1 191 ? 22.933 -10.332 -38.468 1.00 75.56 191 PHE A C 1
ATOM 1427 O O . PHE A 1 191 ? 23.136 -10.337 -39.680 1.00 75.56 191 PHE A O 1
ATOM 1434 N N . ASP A 1 192 ? 23.757 -10.915 -37.601 1.00 67.88 192 ASP A N 1
ATOM 1435 C CA . ASP A 1 192 ? 24.958 -11.652 -37.984 1.00 67.88 192 ASP A CA 1
ATOM 1436 C C . ASP A 1 192 ? 24.738 -13.164 -37.765 1.00 67.88 192 ASP A C 1
ATOM 1438 O O . ASP A 1 192 ? 24.707 -13.625 -36.618 1.00 67.88 192 ASP A O 1
ATOM 1442 N N . PRO A 1 193 ? 24.564 -13.956 -38.841 1.00 63.00 193 PRO A N 1
ATOM 1443 C CA . PRO A 1 193 ? 24.376 -15.400 -38.743 1.00 63.00 193 PRO A CA 1
ATOM 1444 C C . PRO A 1 193 ? 25.639 -16.166 -38.313 1.00 63.00 193 PRO A C 1
ATOM 1446 O O . PRO A 1 193 ? 25.517 -17.318 -37.889 1.00 63.00 193 PRO A O 1
ATOM 1449 N N . ASP A 1 194 ? 26.824 -15.554 -38.406 1.00 60.75 194 ASP A N 1
ATOM 1450 C CA . ASP A 1 194 ? 28.118 -16.194 -38.149 1.00 60.75 194 ASP A CA 1
ATOM 1451 C C . ASP A 1 194 ? 28.637 -15.934 -36.717 1.00 60.75 194 ASP A C 1
ATOM 1453 O O . ASP A 1 194 ? 29.541 -16.629 -36.240 1.00 60.75 194 ASP A O 1
ATOM 1457 N N . ALA A 1 195 ? 28.032 -14.991 -35.985 1.00 60.66 195 ALA A N 1
ATOM 1458 C CA . ALA A 1 195 ? 28.371 -14.620 -34.608 1.00 60.66 195 ALA A CA 1
ATOM 1459 C C . ALA A 1 195 ? 27.867 -15.634 -33.552 1.00 60.66 195 ALA A C 1
ATOM 1461 O O . ALA A 1 195 ? 27.170 -15.284 -32.602 1.00 60.66 195 ALA A O 1
ATOM 1462 N N . ASN A 1 196 ? 28.230 -16.912 -33.691 1.00 55.22 196 ASN A N 1
ATOM 1463 C CA . ASN A 1 196 ? 27.758 -17.988 -32.818 1.00 55.22 196 ASN A CA 1
ATOM 1464 C C . ASN A 1 196 ? 28.741 -18.298 -31.671 1.00 55.22 196 ASN A C 1
ATOM 1466 O O . ASN A 1 196 ? 29.810 -18.870 -31.888 1.00 55.22 196 ASN A O 1
ATOM 1470 N N . TRP A 1 197 ? 28.334 -18.014 -30.430 1.00 53.41 197 TRP A N 1
ATOM 1471 C CA . TRP A 1 197 ? 28.915 -18.615 -29.224 1.00 53.41 197 TRP A CA 1
ATOM 1472 C C . TRP A 1 197 ? 27.907 -19.574 -28.588 1.00 53.41 197 TRP A C 1
ATOM 1474 O O . TRP A 1 197 ? 26.912 -19.158 -28.000 1.00 53.41 197 TRP A O 1
ATOM 1484 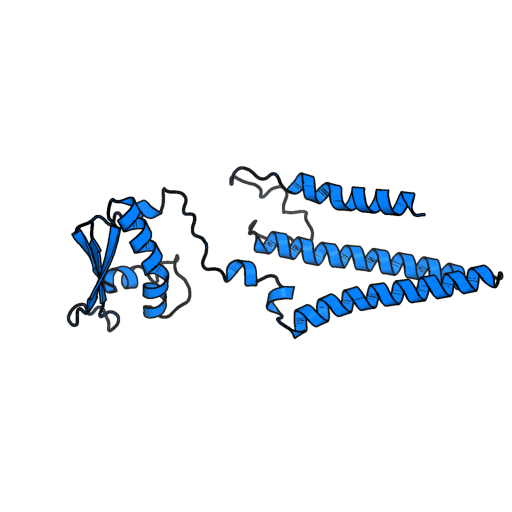N N . GLY A 1 198 ? 28.157 -20.880 -28.702 1.00 52.72 198 GLY A N 1
ATOM 1485 C CA . GLY A 1 198 ? 27.406 -21.904 -27.966 1.00 52.72 198 GLY A CA 1
ATOM 1486 C C . GLY A 1 198 ? 25.902 -22.000 -28.272 1.00 52.72 198 GLY A C 1
ATOM 1487 O O . GLY A 1 198 ? 25.186 -22.611 -27.484 1.00 52.72 198 GLY A O 1
ATOM 1488 N N . GLY A 1 199 ? 25.423 -21.439 -29.389 1.00 52.56 199 GLY A N 1
ATOM 1489 C CA . GLY A 1 199 ? 24.021 -21.494 -29.823 1.00 52.56 199 GLY A CA 1
ATOM 1490 C C . GLY A 1 199 ? 23.170 -20.263 -29.497 1.00 52.56 199 GLY A C 1
ATOM 1491 O O . GLY A 1 199 ? 21.971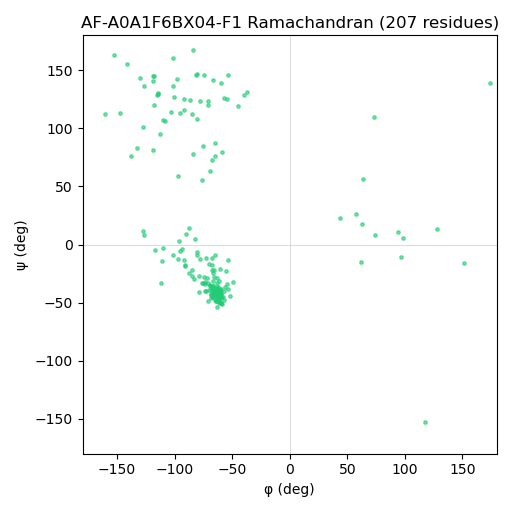 -20.301 -29.765 1.00 52.56 199 GLY A O 1
ATOM 1492 N N . TYR A 1 200 ? 23.752 -19.187 -28.951 1.00 52.66 200 TYR A N 1
ATOM 1493 C CA . TYR A 1 200 ? 22.996 -18.031 -28.452 1.00 52.66 200 TYR A CA 1
ATOM 1494 C C . TYR A 1 200 ? 23.638 -16.690 -28.836 1.00 52.66 200 TYR A C 1
ATOM 1496 O O . TYR A 1 200 ? 24.267 -16.046 -28.006 1.00 52.66 200 TYR A O 1
ATOM 1504 N N . SER A 1 201 ? 23.494 -16.271 -30.095 1.00 59.22 201 SER A N 1
ATOM 1505 C CA . SER A 1 201 ? 23.343 -14.861 -30.509 1.00 59.22 201 SER A CA 1
ATOM 1506 C C . SER A 1 201 ? 23.348 -14.776 -32.036 1.00 59.22 201 SER A C 1
ATOM 1508 O O . SER A 1 201 ? 24.154 -15.437 -32.679 1.00 59.22 201 SER A O 1
ATOM 1510 N N . TYR A 1 202 ? 22.474 -13.944 -32.602 1.00 61.53 202 TYR A N 1
ATOM 1511 C CA . TYR A 1 202 ? 22.468 -13.610 -34.032 1.00 61.53 202 TYR A CA 1
ATOM 1512 C C . TYR A 1 202 ? 22.470 -12.099 -34.280 1.00 61.53 202 TYR A C 1
ATOM 1514 O O . TYR A 1 202 ? 22.186 -11.650 -35.384 1.00 61.53 202 TYR A O 1
ATOM 1522 N N . TYR A 1 203 ? 22.708 -11.294 -33.244 1.00 70.75 203 TYR A N 1
ATOM 1523 C CA . TYR A 1 203 ? 22.585 -9.842 -33.320 1.00 70.75 203 TYR A CA 1
ATOM 1524 C C . TYR A 1 203 ? 23.874 -9.179 -32.843 1.00 70.75 203 TYR A C 1
ATOM 1526 O O . TYR A 1 203 ? 24.458 -9.579 -31.830 1.00 70.75 203 TYR A O 1
ATOM 1534 N N . SER A 1 204 ? 24.304 -8.158 -33.578 1.00 76.44 204 SER A N 1
ATOM 1535 C CA . SER A 1 204 ? 25.378 -7.247 -33.189 1.00 76.44 204 SER A CA 1
ATOM 1536 C C . SER A 1 204 ? 24.833 -5.827 -33.079 1.00 76.44 204 SER A C 1
ATOM 1538 O O . SER A 1 204 ? 23.924 -5.448 -33.818 1.00 76.44 204 SER A O 1
ATOM 1540 N N . TYR A 1 205 ? 25.362 -5.062 -32.125 1.00 80.12 205 TYR A N 1
ATOM 1541 C CA . TYR A 1 205 ? 24.985 -3.675 -31.878 1.00 80.12 205 TYR A CA 1
ATOM 1542 C C . TYR A 1 205 ? 26.177 -2.766 -32.162 1.00 80.12 205 TYR A C 1
ATOM 1544 O O . TYR A 1 205 ? 27.264 -2.968 -31.617 1.00 80.12 205 TYR A O 1
ATOM 1552 N N . THR A 1 206 ? 25.967 -1.737 -32.973 1.00 84.62 206 THR A N 1
ATOM 1553 C CA . THR A 1 206 ? 26.979 -0.744 -33.336 1.00 84.62 206 THR A CA 1
ATOM 1554 C C . THR A 1 206 ? 26.579 0.613 -32.776 1.00 84.62 206 THR A C 1
ATOM 1556 O O . THR A 1 206 ? 25.456 1.080 -32.988 1.00 84.62 206 THR A O 1
ATOM 1559 N N . CYS A 1 207 ? 27.493 1.279 -32.069 1.00 83.81 207 CYS A N 1
ATOM 1560 C CA . CYS A 1 207 ? 27.275 2.659 -31.640 1.00 83.81 207 CYS A CA 1
ATOM 1561 C C . CYS A 1 207 ? 27.513 3.607 -32.817 1.00 83.81 207 CYS A C 1
ATOM 1563 O O . CYS A 1 207 ? 28.597 3.618 -33.402 1.00 83.81 207 CYS A O 1
ATOM 1565 N N . VAL A 1 208 ? 26.518 4.428 -33.151 1.00 85.75 208 VAL A N 1
ATOM 1566 C CA . VAL A 1 208 ? 26.587 5.378 -34.268 1.00 85.75 208 VAL A CA 1
ATOM 1567 C C . VAL A 1 208 ? 26.456 6.801 -33.744 1.00 85.75 208 VAL A C 1
ATOM 1569 O O . VAL A 1 208 ? 25.754 7.059 -32.762 1.00 85.75 208 VAL A O 1
ATOM 1572 N N . GLN A 1 209 ? 27.173 7.716 -34.391 1.00 81.62 209 GLN A N 1
ATOM 1573 C CA . GLN A 1 209 ? 27.178 9.140 -34.075 1.00 81.62 209 GLN A CA 1
ATOM 1574 C C . GLN A 1 209 ? 25.998 9.879 -34.700 1.00 81.62 209 GLN A C 1
ATOM 1576 O O . GLN A 1 209 ? 25.620 9.565 -35.847 1.00 81.62 209 GLN A O 1
#

Solvent-accessible surface area (backbone atoms only — not comparable to full-atom values): 12070 Å² total; per-residue (Å²): 109,75,69,58,52,54,51,52,50,51,61,68,48,49,62,61,68,66,68,71,72,80,82,78,98,70,86,81,69,82,73,41,86,78,44,78,72,43,86,80,74,94,40,75,43,47,54,54,36,16,52,53,52,48,51,53,53,56,52,51,53,55,40,52,54,54,38,51,55,21,51,51,41,38,75,72,39,84,50,66,68,51,32,52,51,19,52,50,49,40,51,53,36,52,51,52,51,49,49,55,53,45,51,56,48,50,39,42,69,78,38,53,49,63,68,63,35,56,61,67,71,67,50,74,77,81,70,77,58,63,78,80,62,50,58,74,71,65,41,33,52,75,42,76,46,46,40,37,64,49,39,70,54,56,65,67,90,79,53,87,86,64,63,61,70,56,49,50,64,73,41,49,66,56,52,45,51,20,13,43,73,54,67,14,73,48,68,48,75,46,82,36,88,79,52,64,50,97,85,55,37,45,46,32,41,31,23,35,102

Organism: NCBI:txid1798475

Sequence (209 aa):
MKRYILLAVVILICPVVVLAQANDSTTVKTFTENIPFLDGELTTQGFVEAMYKLAIALASIIVVIRLMMAGAKYMLSEVVSNKGQAKEDIKNALFGLLIILGAVLILGTINPKLVGVSFINNGAPLNIQDPDTVDQIGFKPGDNFSGADIAARCGEGNLSGAPQEECVKNNEDALLRSCKHNGGSKLDWEFDPDANWGGYSYYSYTCVQ

Secondary structure (DSSP, 8-state):
-HHHHHHHHHHHHHHHHHTT-----S---TTTTTSTT--SS--HHHHHHHHHHHHHHHHHHHHHHHHHHHHHHHHH--SHHHHHHHHHHHHHHHHHHHHHHHHHHHHHHH-HHHHTTGGGGSS-------HHHHTTS---TT-EEEHHHHHHHTTSSSS-SS-HHHHHHHHHHHHHHHHHHTT--EEEEEE-TT--STT---EEEEEE-

Mean predicted aligned error: 18.77 Å

pLDDT: mean 70.31, std 15.47, range [40.59, 94.56]

Radius of gyration: 28.06 Å; Cα contacts (8 Å, |Δi|>4): 196; chains: 1; bounding box: 63×41×74 Å

Nearest PDB structures (foldseek):
  5l89-assembly3_Z  TM=6.335E-01  e=9.703E+00  Rhodospirillum rubrum